Protein AF-A0A924QTR3-F1 (afdb_monomer_lite)

Radius of gyration: 19.03 Å; chains: 1; bounding box: 54×35×52 Å

Structure (mmCIF, N/CA/C/O backbone):
data_AF-A0A924QTR3-F1
#
_entry.id   AF-A0A924QTR3-F1
#
loop_
_atom_site.group_PDB
_atom_site.id
_atom_site.type_symbol
_atom_site.label_atom_id
_atom_site.label_alt_id
_atom_site.label_comp_id
_atom_site.label_asym_id
_atom_site.label_entity_id
_atom_site.label_seq_id
_atom_site.pdbx_PDB_ins_code
_atom_site.Cartn_x
_atom_site.Cartn_y
_atom_site.Cartn_z
_atom_site.occupancy
_atom_site.B_iso_or_equiv
_atom_site.auth_seq_id
_atom_site.auth_comp_id
_atom_site.auth_asym_id
_atom_site.auth_atom_id
_atom_site.pdbx_PDB_model_num
ATOM 1 N N . MET A 1 1 ? -9.477 -14.175 -5.066 1.00 86.38 1 MET A N 1
ATOM 2 C CA . MET A 1 1 ? -8.600 -13.110 -5.589 1.00 86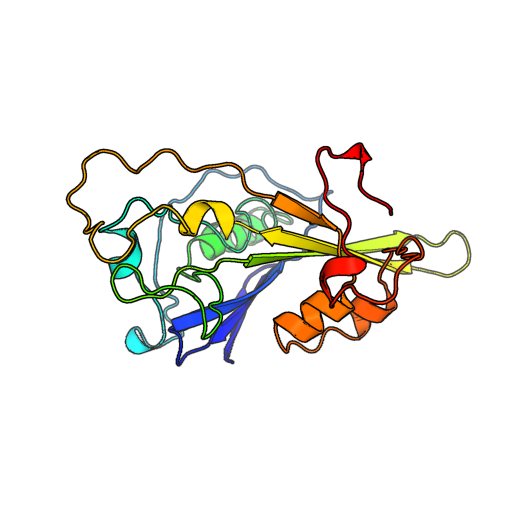.38 1 MET A CA 1
ATOM 3 C C . MET A 1 1 ? -7.850 -13.628 -6.800 1.00 86.38 1 MET A C 1
ATOM 5 O O . MET A 1 1 ? -7.632 -14.833 -6.886 1.00 86.38 1 MET A O 1
ATOM 9 N N . ARG A 1 2 ? -7.493 -12.740 -7.724 1.00 88.31 2 ARG A N 1
ATOM 10 C CA . ARG A 1 2 ? -6.600 -13.008 -8.851 1.00 88.31 2 ARG A CA 1
ATOM 11 C C . ARG A 1 2 ? -5.307 -12.234 -8.643 1.00 88.31 2 ARG A C 1
ATOM 13 O O . ARG A 1 2 ? -5.358 -11.070 -8.270 1.00 88.31 2 ARG A O 1
ATOM 20 N N . GLU A 1 3 ? -4.184 -12.886 -8.877 1.00 92.56 3 GLU A N 1
ATOM 21 C CA . GLU A 1 3 ? -2.862 -12.278 -8.764 1.00 92.56 3 GLU A CA 1
ATOM 22 C C . GLU A 1 3 ? -2.412 -11.795 -10.142 1.00 92.56 3 GLU A C 1
ATOM 24 O O . GLU A 1 3 ? -2.457 -12.549 -11.117 1.00 92.56 3 GLU A O 1
ATOM 29 N N . LEU A 1 4 ? -2.052 -10.518 -10.230 1.00 90.81 4 LEU A N 1
ATOM 30 C CA . LEU A 1 4 ? -1.592 -9.862 -11.445 1.00 90.81 4 LEU A CA 1
ATOM 31 C C . LEU A 1 4 ? -0.191 -9.322 -11.198 1.00 90.81 4 LEU A C 1
ATOM 33 O O . LEU A 1 4 ? -0.023 -8.250 -10.614 1.00 90.81 4 LEU A O 1
ATOM 37 N N . ASP A 1 5 ? 0.802 -10.073 -11.659 1.00 94.00 5 ASP A N 1
ATOM 38 C CA . ASP A 1 5 ? 2.197 -9.669 -11.555 1.00 94.00 5 ASP A CA 1
ATOM 39 C C . ASP A 1 5 ? 2.564 -8.681 -12.656 1.00 94.00 5 ASP A C 1
ATOM 41 O O . ASP A 1 5 ? 2.248 -8.873 -13.839 1.00 94.00 5 ASP A O 1
ATOM 45 N N . TYR A 1 6 ? 3.259 -7.633 -12.238 1.00 92.75 6 TYR A N 1
ATOM 46 C CA . TYR A 1 6 ? 3.871 -6.617 -13.071 1.00 92.75 6 TYR A CA 1
ATOM 47 C C . TYR A 1 6 ? 5.342 -6.468 -12.691 1.00 92.75 6 TYR A C 1
ATOM 49 O O . TYR A 1 6 ? 5.844 -7.031 -11.716 1.00 92.75 6 TYR A O 1
ATOM 57 N N . VAL A 1 7 ? 6.066 -5.676 -13.475 1.00 93.25 7 VAL A N 1
ATOM 58 C CA . VAL A 1 7 ? 7.450 -5.344 -13.153 1.00 93.25 7 VAL A CA 1
ATOM 59 C C . VAL A 1 7 ? 7.475 -4.514 -11.865 1.00 93.25 7 VAL A C 1
ATOM 61 O O . VAL A 1 7 ? 6.963 -3.399 -11.826 1.00 93.25 7 VAL A O 1
ATOM 64 N N . HIS A 1 8 ? 8.082 -5.082 -10.820 1.00 95.38 8 HIS A N 1
ATOM 65 C CA . HIS A 1 8 ? 8.270 -4.506 -9.479 1.00 95.38 8 HIS A CA 1
ATOM 66 C C . HIS A 1 8 ? 7.016 -4.334 -8.617 1.00 95.38 8 HIS A C 1
ATOM 68 O O . HIS A 1 8 ? 7.135 -3.839 -7.496 1.00 95.38 8 HIS A O 1
ATOM 74 N N . PHE A 1 9 ? 5.839 -4.760 -9.072 1.00 94.25 9 PHE A N 1
ATOM 75 C CA . PHE A 1 9 ? 4.652 -4.769 -8.225 1.00 94.25 9 PHE A CA 1
ATOM 76 C C . PHE A 1 9 ? 3.659 -5.861 -8.614 1.00 94.25 9 PHE A C 1
ATOM 78 O O . PHE A 1 9 ? 3.641 -6.330 -9.748 1.00 94.25 9 PHE A O 1
ATOM 85 N N . THR A 1 10 ? 2.796 -6.216 -7.673 1.00 92.50 10 THR A N 1
ATOM 86 C CA . THR A 1 10 ? 1.709 -7.177 -7.862 1.00 92.50 10 THR A CA 1
ATOM 87 C C . THR A 1 10 ? 0.400 -6.542 -7.421 1.00 92.50 10 THR A C 1
ATOM 89 O O . THR A 1 10 ? 0.357 -5.798 -6.436 1.00 92.50 10 THR A O 1
ATOM 92 N N . VAL A 1 11 ? -0.677 -6.847 -8.141 1.00 90.00 11 VAL A N 1
ATOM 93 C CA . VAL A 1 11 ? -2.047 -6.482 -7.771 1.00 90.00 11 VAL A CA 1
ATOM 94 C C . VAL A 1 11 ? -2.835 -7.741 -7.433 1.00 90.00 11 VAL A C 1
ATOM 96 O O . VAL A 1 11 ? -2.879 -8.687 -8.216 1.00 90.00 11 VAL A O 1
ATOM 99 N N . LEU A 1 12 ? -3.499 -7.739 -6.279 1.00 89.25 12 LEU A N 1
ATOM 100 C CA . LEU A 1 12 ? -4.499 -8.740 -5.926 1.00 89.25 12 LEU A CA 1
ATOM 101 C C . LEU A 1 12 ? -5.876 -8.199 -6.302 1.00 89.25 12 LEU A C 1
ATOM 103 O O . LEU A 1 12 ? -6.407 -7.347 -5.603 1.00 89.25 12 LEU A O 1
ATOM 107 N N . LEU A 1 13 ? -6.457 -8.676 -7.399 1.00 86.69 13 LEU A N 1
ATOM 108 C CA . LEU A 1 13 ? -7.769 -8.264 -7.901 1.00 86.69 13 LEU A CA 1
ATOM 109 C C . LEU A 1 13 ? -8.892 -9.121 -7.296 1.00 86.69 13 LEU A C 1
ATOM 111 O O . LEU A 1 13 ? -8.822 -10.355 -7.293 1.00 86.69 13 LEU A O 1
ATOM 115 N N . ASP A 1 14 ? -9.968 -8.486 -6.842 1.00 85.38 14 ASP A N 1
ATOM 116 C CA . ASP A 1 14 ? -11.241 -9.146 -6.562 1.00 85.38 14 ASP A CA 1
ATOM 117 C C . ASP A 1 14 ? -12.130 -9.081 -7.820 1.00 85.38 14 ASP A C 1
ATOM 119 O O . ASP A 1 14 ? -12.650 -8.010 -8.140 1.00 85.38 14 ASP A O 1
ATOM 123 N N . PRO A 1 15 ? -12.341 -10.199 -8.543 1.00 82.00 15 PRO A N 1
ATOM 124 C CA . PRO A 1 15 ? -13.102 -10.195 -9.794 1.00 82.00 15 PRO A CA 1
ATOM 125 C C . PRO A 1 15 ? -14.608 -9.979 -9.591 1.00 82.00 15 PRO A C 1
ATOM 127 O O . PRO A 1 15 ? -15.299 -9.599 -10.532 1.00 82.00 15 PRO A O 1
ATOM 130 N N . VAL A 1 16 ? -15.132 -10.212 -8.380 1.00 81.38 16 VAL A N 1
ATOM 131 C CA . VAL A 1 16 ? -16.545 -9.965 -8.057 1.00 81.38 16 VAL A CA 1
ATOM 132 C C . VAL A 1 16 ? -16.763 -8.477 -7.816 1.00 81.38 16 VAL A C 1
ATOM 134 O O . VAL A 1 16 ? -17.744 -7.907 -8.287 1.00 81.38 16 VAL A O 1
ATOM 137 N N . ARG A 1 17 ? -15.832 -7.835 -7.102 1.00 74.62 17 ARG A N 1
ATOM 138 C CA . ARG A 1 17 ? -15.872 -6.387 -6.842 1.00 74.62 17 ARG A CA 1
ATOM 139 C C . ARG A 1 17 ? -15.317 -5.550 -7.991 1.00 74.62 17 ARG A C 1
ATOM 141 O O . ARG A 1 17 ? -15.577 -4.354 -8.021 1.00 74.62 17 ARG A O 1
ATOM 148 N N . ARG A 1 18 ? -14.593 -6.177 -8.924 1.00 79.00 18 ARG A N 1
ATOM 149 C CA . ARG A 1 18 ? -13.923 -5.563 -10.080 1.00 79.00 18 ARG A CA 1
ATOM 150 C C . ARG A 1 18 ? -12.809 -4.573 -9.705 1.00 79.00 18 ARG A C 1
ATOM 152 O O . ARG A 1 18 ? -12.558 -3.621 -10.445 1.00 79.00 18 ARG A O 1
ATOM 159 N N . LEU A 1 19 ? -12.183 -4.758 -8.541 1.00 77.38 19 LEU A N 1
ATOM 160 C CA . LEU A 1 19 ? -11.288 -3.790 -7.884 1.00 77.38 19 LEU A CA 1
ATOM 161 C C . LEU A 1 19 ? -10.142 -4.496 -7.164 1.00 77.38 19 LEU A C 1
ATOM 163 O O . LEU A 1 19 ? -10.278 -5.666 -6.795 1.00 77.38 19 LEU A O 1
ATOM 167 N N . ALA A 1 20 ? -9.010 -3.818 -6.965 1.00 81.44 20 ALA A N 1
ATOM 168 C CA . ALA A 1 20 ? -7.910 -4.415 -6.222 1.00 81.44 20 ALA A CA 1
ATOM 169 C C . ALA A 1 20 ? -8.264 -4.521 -4.738 1.00 81.44 20 ALA A C 1
ATOM 171 O O . ALA A 1 20 ? -8.746 -3.573 -4.129 1.00 81.44 20 ALA A O 1
ATOM 172 N N . ALA A 1 21 ? -7.972 -5.683 -4.162 1.00 80.50 21 ALA A N 1
ATOM 173 C CA . ALA A 1 21 ? -7.923 -5.948 -2.733 1.00 80.50 21 ALA A CA 1
ATOM 174 C C . ALA A 1 21 ? -6.616 -5.439 -2.095 1.00 80.50 21 ALA A C 1
ATOM 176 O O . ALA A 1 21 ? -6.607 -5.037 -0.936 1.00 80.50 21 ALA A O 1
ATOM 177 N N . ALA A 1 22 ? -5.507 -5.474 -2.837 1.00 85.50 22 ALA A N 1
ATOM 178 C CA . ALA A 1 22 ? -4.217 -4.945 -2.406 1.00 85.50 22 ALA A CA 1
ATOM 179 C C . ALA A 1 22 ? -3.277 -4.747 -3.597 1.00 85.50 22 ALA A C 1
ATOM 181 O O . ALA A 1 22 ? -3.413 -5.405 -4.631 1.00 85.50 22 ALA A O 1
ATOM 182 N N . THR A 1 23 ? -2.268 -3.902 -3.406 1.00 89.25 23 THR A N 1
ATOM 183 C CA . THR A 1 23 ? -1.100 -3.817 -4.283 1.00 89.25 23 THR A CA 1
ATOM 184 C C . THR A 1 23 ? 0.170 -3.859 -3.446 1.00 89.25 23 THR A C 1
ATOM 186 O O . THR A 1 23 ? 0.242 -3.183 -2.421 1.00 89.25 23 THR A O 1
ATOM 189 N N . ALA A 1 24 ? 1.177 -4.602 -3.892 1.00 90.38 24 ALA A N 1
ATOM 190 C CA . ALA A 1 24 ? 2.494 -4.646 -3.263 1.00 90.38 24 ALA A CA 1
ATOM 191 C C . ALA A 1 24 ? 3.539 -4.176 -4.272 1.00 90.38 24 ALA A C 1
ATOM 193 O O . ALA A 1 24 ? 3.616 -4.741 -5.356 1.00 90.38 24 ALA A O 1
ATOM 194 N N . VAL A 1 25 ? 4.325 -3.153 -3.931 1.00 93.69 25 VAL A N 1
ATOM 195 C CA . VAL A 1 25 ? 5.377 -2.593 -4.793 1.00 93.69 25 VAL A CA 1
ATOM 196 C C . VAL A 1 25 ? 6.728 -2.675 -4.095 1.00 93.69 25 VAL A C 1
ATOM 198 O O . VAL A 1 25 ? 6.849 -2.365 -2.911 1.00 93.69 25 VAL A O 1
ATOM 201 N N . ILE A 1 26 ? 7.748 -3.082 -4.843 1.00 93.69 26 ILE A N 1
ATOM 202 C CA . ILE A 1 26 ? 9.144 -3.046 -4.420 1.00 93.69 26 ILE A CA 1
ATOM 203 C C . ILE A 1 26 ? 9.773 -1.750 -4.918 1.00 93.69 26 ILE A C 1
ATOM 205 O O . ILE A 1 26 ? 9.665 -1.408 -6.096 1.00 93.69 26 ILE A O 1
ATOM 209 N N . VAL A 1 27 ? 10.472 -1.055 -4.021 1.00 92.81 27 VAL A N 1
ATOM 210 C CA . VAL A 1 27 ? 11.161 0.204 -4.317 1.00 92.81 27 VAL A CA 1
ATOM 211 C C . VAL A 1 27 ? 12.659 0.025 -4.100 1.00 92.81 27 VAL A C 1
ATOM 213 O O . VAL A 1 27 ? 13.096 -0.206 -2.974 1.00 92.81 27 VAL A O 1
ATOM 216 N N . ASP A 1 28 ? 13.452 0.186 -5.160 1.00 93.31 28 ASP A N 1
ATOM 217 C CA . ASP A 1 28 ? 14.905 0.344 -5.058 1.00 93.31 28 ASP A CA 1
ATOM 218 C C . ASP A 1 28 ? 15.275 1.820 -5.239 1.00 93.31 28 ASP A C 1
ATOM 220 O O . ASP A 1 28 ? 15.465 2.317 -6.353 1.00 93.31 28 ASP A O 1
ATOM 224 N N . GLY A 1 29 ? 15.383 2.527 -4.112 1.00 89.94 29 GLY A N 1
ATOM 225 C CA . GLY A 1 29 ? 15.697 3.955 -4.084 1.00 89.94 29 GLY A CA 1
ATOM 226 C C . GLY A 1 29 ? 17.041 4.319 -4.726 1.00 89.94 29 GLY A C 1
ATOM 227 O O . GLY A 1 29 ? 17.190 5.435 -5.219 1.00 89.94 29 GLY A O 1
ATOM 228 N N . ALA A 1 30 ? 18.010 3.397 -4.761 1.00 92.62 30 ALA A N 1
ATOM 229 C CA . ALA A 1 30 ? 19.337 3.649 -5.324 1.00 92.62 30 ALA A CA 1
ATOM 230 C C . ALA A 1 30 ? 19.354 3.576 -6.857 1.00 92.62 30 ALA A C 1
ATOM 232 O O . ALA A 1 30 ? 20.300 4.044 -7.492 1.00 92.62 30 ALA A O 1
ATOM 233 N N . ARG A 1 31 ? 18.319 2.978 -7.456 1.00 95.25 31 ARG A N 1
ATOM 234 C CA . ARG A 1 31 ? 18.231 2.718 -8.897 1.00 95.25 31 ARG A CA 1
ATOM 235 C C . ARG A 1 31 ? 17.045 3.411 -9.558 1.00 95.25 31 ARG A C 1
ATOM 237 O O . ARG A 1 31 ? 16.732 3.075 -10.699 1.00 95.25 31 ARG A O 1
ATOM 244 N N . LEU A 1 32 ? 16.393 4.341 -8.859 1.00 94.88 32 LEU A N 1
ATOM 245 C CA . LEU A 1 32 ? 15.274 5.115 -9.391 1.00 94.88 32 LEU A CA 1
ATOM 246 C C . LEU A 1 32 ? 15.684 5.896 -10.642 1.00 94.88 32 LEU A C 1
ATOM 248 O O . LEU A 1 32 ? 16.744 6.521 -10.686 1.00 94.88 32 LEU A O 1
ATOM 252 N N . LEU A 1 33 ? 14.798 5.902 -11.633 1.00 94.12 33 LEU A N 1
ATOM 253 C CA . LEU A 1 33 ? 14.900 6.737 -12.824 1.00 94.12 33 LEU A CA 1
ATOM 254 C C . LEU A 1 33 ? 13.754 7.751 -12.837 1.00 94.12 33 LEU A C 1
ATOM 256 O O . LEU A 1 33 ? 12.640 7.455 -12.404 1.00 94.12 33 LEU A O 1
ATOM 260 N N . ASP A 1 34 ? 14.021 8.954 -13.346 1.00 92.50 34 ASP A N 1
ATOM 261 C CA . ASP A 1 34 ? 12.961 9.918 -13.641 1.00 92.50 34 ASP A CA 1
ATOM 262 C C . ASP A 1 34 ? 12.537 9.751 -15.098 1.00 92.50 34 ASP A C 1
ATOM 264 O O . ASP A 1 34 ? 13.327 9.988 -16.012 1.00 92.50 34 ASP A O 1
ATOM 268 N N . LEU A 1 35 ? 11.310 9.277 -15.299 1.00 89.44 35 LEU A N 1
ATOM 269 C CA . LEU A 1 35 ? 10.715 9.060 -16.611 1.00 89.44 35 LEU A CA 1
ATOM 270 C C . LEU A 1 35 ? 9.410 9.843 -16.720 1.00 89.44 35 LEU A C 1
ATOM 272 O O . LEU A 1 35 ? 8.657 9.974 -15.741 1.00 89.44 35 LEU A O 1
ATOM 276 N N . ASP A 1 36 ? 9.132 10.298 -17.939 1.00 87.38 36 ASP A N 1
ATOM 277 C CA . ASP A 1 36 ? 7.906 11.007 -18.272 1.00 87.38 36 ASP A CA 1
ATOM 278 C C . ASP A 1 36 ? 6.659 10.162 -17.988 1.00 87.38 36 ASP A C 1
ATOM 280 O O . ASP A 1 36 ? 6.676 8.927 -17.911 1.00 87.38 36 ASP A O 1
ATOM 284 N N . ARG A 1 37 ? 5.552 10.866 -17.774 1.00 81.56 37 ARG A N 1
ATOM 285 C CA . ARG A 1 37 ? 4.244 10.269 -17.532 1.00 81.56 37 ARG A CA 1
ATOM 286 C C . ARG A 1 37 ? 3.657 9.808 -18.871 1.00 81.56 37 ARG A C 1
ATOM 288 O O . ARG A 1 37 ? 3.617 10.599 -19.805 1.00 81.56 37 ARG A O 1
ATOM 295 N N . ALA A 1 38 ? 3.221 8.550 -18.955 1.00 71.25 38 ALA A N 1
ATOM 296 C CA . ALA A 1 38 ? 2.643 7.997 -20.184 1.00 71.25 38 ALA A CA 1
ATOM 297 C C . ALA A 1 38 ? 1.162 8.383 -20.376 1.00 71.25 38 ALA A C 1
ATOM 299 O O . ALA A 1 38 ? 0.753 8.662 -21.495 1.00 71.25 38 ALA A O 1
ATOM 300 N N . ASP A 1 39 ? 0.378 8.427 -19.289 1.00 76.19 39 ASP A N 1
ATOM 301 C CA . ASP A 1 39 ? -1.059 8.771 -19.280 1.00 76.19 39 ASP A CA 1
ATOM 302 C C . ASP A 1 39 ? -1.994 7.860 -20.100 1.00 76.19 39 ASP A C 1
ATOM 304 O O . ASP A 1 39 ? -3.171 8.177 -20.280 1.00 76.19 39 ASP A O 1
ATOM 308 N N . ASP A 1 40 ? -1.514 6.682 -20.506 1.00 81.81 40 ASP A N 1
ATOM 309 C CA . ASP A 1 40 ? -2.263 5.700 -21.297 1.00 81.81 40 ASP A CA 1
ATOM 310 C C . ASP A 1 40 ? -3.026 4.692 -20.418 1.00 81.81 40 ASP A C 1
ATOM 312 O O . ASP A 1 40 ? -2.569 3.578 -20.144 1.00 81.81 40 ASP A O 1
ATOM 316 N N . TRP A 1 41 ? -4.189 5.116 -19.919 1.00 81.06 41 TRP A N 1
ATOM 317 C CA . TRP A 1 41 ? -5.040 4.291 -19.062 1.00 81.06 41 TRP A CA 1
ATOM 318 C C . TRP A 1 41 ? -5.747 3.177 -19.833 1.00 81.06 41 TRP A C 1
ATOM 320 O O . TRP A 1 41 ? -6.473 3.439 -20.791 1.00 81.06 41 TRP A O 1
ATOM 330 N N . HIS A 1 42 ? -5.621 1.939 -19.357 1.00 83.69 42 HIS A N 1
ATOM 331 C CA . HIS A 1 42 ? -6.227 0.778 -20.004 1.00 83.69 42 HIS A CA 1
ATOM 332 C C . HIS A 1 42 ? -6.668 -0.302 -19.004 1.00 83.69 42 HIS A C 1
ATOM 334 O O . HIS A 1 42 ? -6.264 -0.329 -17.840 1.00 83.69 42 HIS A O 1
ATOM 340 N N . LEU A 1 43 ? -7.548 -1.195 -19.467 1.00 85.75 43 LEU A N 1
ATOM 341 C CA . LEU A 1 43 ? -7.880 -2.432 -18.756 1.00 85.75 43 LEU A CA 1
ATOM 342 C C . LEU A 1 43 ? -6.747 -3.444 -18.927 1.00 85.75 43 LEU A C 1
ATOM 344 O O . LEU A 1 43 ? -6.140 -3.503 -19.996 1.00 85.75 43 LEU A O 1
ATOM 348 N N . ASP A 1 44 ? -6.520 -4.299 -17.930 1.00 87.62 44 ASP A N 1
ATOM 349 C CA . ASP A 1 44 ? -5.585 -5.410 -18.071 1.00 87.62 44 ASP A CA 1
ATOM 350 C C . ASP A 1 44 ? -6.132 -6.402 -19.118 1.00 87.62 44 ASP A C 1
ATOM 352 O O . ASP A 1 44 ? -7.197 -6.999 -18.905 1.00 87.62 44 ASP A O 1
ATOM 356 N N . PRO A 1 45 ? -5.435 -6.618 -20.250 1.00 88.75 45 PRO A N 1
ATOM 357 C CA . PRO A 1 45 ? -5.906 -7.503 -21.314 1.00 88.75 45 PRO A CA 1
ATOM 358 C C . PRO A 1 45 ? -5.918 -8.980 -20.902 1.00 88.75 45 PRO A C 1
ATOM 360 O O . PRO A 1 45 ? -6.534 -9.803 -21.580 1.00 88.75 45 PRO A O 1
ATOM 363 N N . ARG A 1 46 ? -5.250 -9.340 -19.798 1.00 90.06 46 ARG A N 1
ATOM 364 C CA . ARG A 1 46 ? -5.261 -10.699 -19.243 1.00 90.06 46 ARG A CA 1
ATOM 365 C C . ARG A 1 46 ? -6.606 -11.039 -18.604 1.00 90.06 46 ARG A C 1
ATOM 367 O O . ARG A 1 46 ? -6.853 -12.215 -18.344 1.00 90.06 46 ARG A O 1
ATOM 374 N N . MET A 1 47 ? -7.463 -10.045 -18.348 1.00 88.62 47 MET A N 1
ATOM 375 C CA . MET A 1 47 ? -8.692 -10.202 -17.579 1.00 88.62 47 MET A CA 1
ATOM 376 C C . MET A 1 47 ? -9.949 -9.824 -18.370 1.00 88.62 47 MET A C 1
ATOM 378 O O . MET A 1 47 ? -9.926 -8.882 -19.164 1.00 88.62 47 MET A O 1
ATOM 382 N N . PRO A 1 48 ? -11.086 -10.516 -18.152 1.00 88.94 48 PRO A N 1
ATOM 383 C CA . PRO A 1 48 ? -12.354 -10.103 -18.735 1.00 88.94 48 PRO A CA 1
ATOM 384 C C . PRO A 1 48 ? -12.707 -8.677 -18.305 1.00 88.94 48 PRO A C 1
ATOM 386 O O . PRO A 1 48 ? -12.578 -8.329 -17.132 1.00 88.94 48 PRO A O 1
ATOM 389 N N . SER A 1 49 ? -13.218 -7.860 -19.225 1.00 84.94 49 SER A N 1
ATOM 390 C CA . SER A 1 49 ? -13.657 -6.492 -18.907 1.00 84.94 49 SER A CA 1
ATOM 391 C C . SER A 1 49 ? -14.768 -6.456 -17.851 1.00 84.94 49 SER A C 1
ATOM 393 O O . SER A 1 49 ? -14.831 -5.532 -17.049 1.00 84.94 49 SER A O 1
ATOM 395 N N . ALA A 1 50 ? -15.605 -7.495 -17.791 1.00 83.69 50 ALA A N 1
ATOM 396 C CA . ALA A 1 50 ? -16.646 -7.641 -16.774 1.00 83.69 50 ALA A CA 1
ATOM 397 C C . ALA A 1 50 ? -16.098 -7.839 -15.347 1.00 83.69 50 ALA A C 1
ATOM 399 O O . ALA A 1 50 ? -16.832 -7.629 -14.386 1.00 83.69 50 ALA A O 1
ATOM 400 N N . GLU A 1 51 ? -14.829 -8.230 -15.204 1.00 84.56 51 GLU A N 1
ATOM 401 C CA . GLU A 1 51 ? -14.157 -8.453 -13.918 1.00 84.56 51 GLU A CA 1
ATOM 402 C C . GLU A 1 51 ? -13.266 -7.269 -13.505 1.00 84.56 51 GLU A C 1
ATOM 404 O O . GLU A 1 51 ? -12.553 -7.352 -12.510 1.00 84.56 51 GLU A O 1
ATOM 409 N N . GLN A 1 52 ? -13.291 -6.165 -14.256 1.00 82.50 52 GLN A N 1
ATOM 410 C CA . GLN A 1 52 ? -12.441 -4.996 -14.028 1.00 82.50 52 GLN A CA 1
ATOM 411 C C . GLN A 1 52 ? -13.264 -3.724 -14.071 1.00 82.50 52 GLN A C 1
ATOM 413 O O . GLN A 1 52 ? -14.229 -3.644 -14.824 1.00 82.50 52 GLN A O 1
ATOM 418 N N . THR A 1 53 ? -12.896 -2.733 -13.275 1.00 75.06 53 THR A N 1
ATOM 419 C CA . THR A 1 53 ? -13.489 -1.399 -13.343 1.00 75.06 53 THR A CA 1
ATOM 420 C C . THR A 1 53 ? -12.735 -0.578 -14.378 1.00 75.06 53 THR A C 1
ATOM 422 O O . THR A 1 53 ? -11.517 -0.479 -14.285 1.00 75.06 53 THR A O 1
ATOM 425 N N . GLY A 1 54 ? -13.432 -0.021 -15.366 1.00 69.62 54 GLY A N 1
ATOM 426 C CA . GLY A 1 54 ? -12.829 0.822 -16.395 1.00 69.62 54 GLY A CA 1
ATOM 427 C C . GLY A 1 54 ? -13.133 2.307 -16.217 1.00 69.62 54 GLY A C 1
ATOM 428 O O . GLY A 1 54 ? -13.584 2.771 -15.166 1.00 69.62 54 GLY A O 1
ATOM 429 N N . GLU A 1 55 ? -12.910 3.056 -17.294 1.00 67.19 55 GLU A N 1
ATOM 430 C CA . GLU A 1 55 ? -13.150 4.498 -17.371 1.00 67.19 55 GLU A CA 1
ATOM 431 C C . GLU A 1 55 ? -14.592 4.891 -17.008 1.00 67.19 55 GLU A C 1
ATOM 433 O O . GLU A 1 55 ? -14.820 6.008 -16.550 1.00 67.19 55 GLU A O 1
ATOM 438 N N . GLU A 1 56 ? -15.568 3.984 -17.112 1.00 61.28 56 GLU A N 1
ATOM 439 C CA . GLU A 1 56 ? -16.965 4.260 -16.773 1.00 61.28 56 GLU A CA 1
ATOM 440 C C . GLU A 1 56 ? -17.183 4.742 -15.332 1.00 61.28 56 GLU A C 1
ATOM 442 O O . GLU A 1 56 ? -18.176 5.427 -15.078 1.00 61.28 56 GLU A O 1
ATOM 447 N N . VAL A 1 57 ? -16.263 4.413 -14.417 1.00 60.72 57 VAL A N 1
ATOM 448 C CA . VAL A 1 57 ? -16.308 4.838 -13.012 1.00 60.72 57 VAL A CA 1
ATOM 449 C C . VAL A 1 57 ? -15.617 6.180 -12.782 1.00 60.72 57 VAL A C 1
ATOM 451 O O . VAL A 1 57 ? -16.027 6.892 -11.876 1.00 60.72 57 VAL A O 1
ATOM 454 N N . SER A 1 58 ? -14.638 6.567 -13.602 1.00 54.72 58 SER A N 1
ATOM 455 C CA . SER A 1 58 ? -13.917 7.848 -13.469 1.00 54.72 58 SER A CA 1
ATOM 456 C C . SER A 1 58 ? -14.382 8.925 -14.456 1.00 54.72 58 SER A C 1
ATOM 458 O O . SER A 1 58 ? -14.006 10.081 -14.334 1.00 54.72 58 SER A O 1
ATOM 460 N N . ALA A 1 59 ? -15.176 8.575 -15.471 1.00 49.91 59 ALA A N 1
ATOM 461 C CA . ALA A 1 59 ? -15.612 9.510 -16.514 1.00 49.91 59 ALA A CA 1
ATOM 462 C C . ALA A 1 59 ? -16.778 10.418 -16.095 1.00 49.91 59 ALA A C 1
ATOM 464 O O . ALA A 1 59 ? -17.164 11.307 -16.851 1.00 49.91 59 ALA A O 1
ATOM 465 N N . ARG A 1 60 ? -17.406 10.146 -14.946 1.00 44.94 60 ARG A N 1
ATOM 466 C CA . ARG A 1 60 ? -18.660 10.784 -14.514 1.00 44.94 60 ARG A CA 1
ATOM 467 C C . ARG A 1 60 ? -18.667 11.105 -13.015 1.00 44.94 60 ARG A C 1
ATOM 469 O O . ARG A 1 60 ? -19.696 10.944 -12.366 1.00 44.94 60 ARG A O 1
ATOM 476 N N . ASN A 1 61 ? -17.524 11.490 -12.454 1.00 47.88 61 ASN A N 1
ATOM 477 C CA . ASN A 1 61 ? -17.415 12.043 -11.102 1.00 47.88 61 ASN A CA 1
ATOM 478 C C . ASN A 1 61 ? -16.103 12.823 -10.930 1.00 47.88 61 ASN A C 1
ATOM 480 O O . ASN A 1 61 ? -15.200 12.720 -11.756 1.00 47.88 61 ASN A O 1
ATOM 484 N N . ASP A 1 62 ? -16.003 13.560 -9.826 1.00 42.16 62 ASP A N 1
ATOM 485 C CA . ASP A 1 62 ? -14.801 14.300 -9.422 1.00 42.16 62 ASP A CA 1
ATOM 486 C C . ASP A 1 62 ? -13.734 13.395 -8.771 1.00 42.16 62 ASP A C 1
ATOM 488 O O . ASP A 1 62 ? -12.817 13.879 -8.105 1.00 42.16 62 ASP A O 1
ATOM 492 N N . LEU A 1 63 ? -13.857 12.066 -8.908 1.00 49.81 63 LEU A N 1
ATOM 493 C CA . LEU A 1 63 ? -12.871 11.133 -8.373 1.00 49.81 63 LEU A CA 1
ATOM 494 C C . LEU A 1 63 ? -11.702 11.020 -9.351 1.00 49.81 63 LEU A C 1
ATOM 496 O O . LEU A 1 63 ? -11.838 10.549 -10.481 1.00 49.81 63 LEU A O 1
ATOM 500 N N . ASP A 1 64 ? -10.528 11.424 -8.878 1.00 50.84 64 ASP A N 1
ATOM 501 C CA . ASP A 1 64 ? -9.289 11.333 -9.637 1.00 50.84 64 ASP A CA 1
ATOM 502 C C . ASP A 1 64 ? -8.945 9.878 -10.006 1.00 50.84 64 ASP A C 1
ATOM 504 O O . ASP A 1 64 ? -9.229 8.931 -9.263 1.00 50.84 64 ASP A O 1
ATOM 508 N N . ARG A 1 65 ? -8.244 9.695 -11.135 1.00 59.38 65 ARG A N 1
ATOM 509 C CA . ARG A 1 65 ? -7.640 8.404 -11.524 1.00 59.38 65 ARG A CA 1
ATOM 510 C C . ARG A 1 65 ? -6.408 8.141 -10.649 1.00 59.38 65 ARG A C 1
ATOM 512 O O . ARG A 1 65 ? -5.258 8.272 -11.077 1.00 59.38 65 ARG A O 1
ATOM 519 N N . GLY A 1 66 ? -6.653 7.858 -9.374 1.00 57.38 66 GLY A N 1
ATOM 520 C CA . GLY A 1 66 ? -5.617 7.596 -8.385 1.00 57.38 66 GLY A CA 1
ATOM 521 C C . GLY A 1 66 ? -4.880 6.301 -8.706 1.00 57.38 66 GLY A C 1
ATOM 522 O O . GLY A 1 66 ? -5.498 5.252 -8.878 1.00 57.38 66 GLY A O 1
ATOM 523 N N . HIS A 1 67 ? -3.551 6.359 -8.771 1.00 65.38 67 HIS A N 1
ATOM 524 C CA . HIS A 1 67 ? -2.757 5.141 -8.863 1.00 65.38 67 HIS A CA 1
ATOM 525 C C . HIS A 1 67 ? -2.719 4.461 -7.487 1.00 65.38 67 HIS A C 1
ATOM 527 O O . HIS A 1 67 ? -2.348 5.107 -6.506 1.00 65.38 67 HIS A O 1
ATOM 533 N N . LEU A 1 68 ? -3.037 3.165 -7.406 1.00 71.81 68 LEU A N 1
ATOM 534 C CA . LEU A 1 68 ? -2.835 2.397 -6.168 1.00 71.81 68 LEU A CA 1
ATOM 535 C C . LEU A 1 68 ? -1.348 2.168 -5.875 1.00 71.81 68 LEU A C 1
ATOM 537 O O . LEU A 1 68 ? -0.901 2.291 -4.737 1.00 71.81 68 LEU A O 1
ATOM 541 N N . VAL A 1 69 ? -0.562 1.922 -6.924 1.00 80.56 69 VAL A N 1
ATOM 542 C CA . VAL A 1 69 ? 0.900 1.973 -6.872 1.00 80.56 69 VAL A CA 1
ATOM 543 C C . VAL A 1 69 ? 1.337 3.352 -7.331 1.00 80.56 69 VAL A C 1
ATOM 545 O O . VAL A 1 69 ? 1.151 3.708 -8.491 1.00 80.56 69 VAL A O 1
ATOM 548 N N . ARG A 1 70 ? 1.944 4.146 -6.445 1.00 85.44 70 ARG A N 1
ATOM 549 C CA . ARG A 1 70 ? 2.465 5.464 -6.825 1.00 85.44 70 ARG A CA 1
ATOM 550 C C . ARG A 1 70 ? 3.411 5.305 -8.018 1.00 85.44 70 ARG A C 1
ATOM 552 O O . ARG A 1 70 ? 4.417 4.614 -7.915 1.00 85.44 70 ARG A O 1
ATOM 559 N N . ARG A 1 71 ? 3.119 6.009 -9.119 1.00 87.88 71 ARG A N 1
ATOM 560 C CA . ARG A 1 71 ? 3.795 5.862 -10.423 1.00 87.88 71 ARG A CA 1
ATOM 561 C C . ARG A 1 71 ? 5.316 5.725 -10.352 1.00 87.88 71 ARG A C 1
ATOM 563 O O . ARG A 1 71 ? 5.881 4.953 -11.101 1.00 87.88 71 ARG A O 1
ATOM 570 N N . ARG A 1 72 ? 5.986 6.499 -9.492 1.00 88.12 72 ARG A N 1
ATOM 571 C CA . ARG A 1 72 ? 7.460 6.541 -9.413 1.00 88.12 72 ARG A CA 1
ATOM 572 C C . ARG A 1 72 ? 8.070 5.379 -8.623 1.00 88.12 72 ARG A C 1
ATOM 574 O O . ARG A 1 72 ? 9.261 5.141 -8.757 1.00 88.12 72 ARG A O 1
ATOM 581 N N . ASP A 1 73 ? 7.288 4.688 -7.802 1.00 91.44 73 ASP A N 1
ATOM 582 C CA . ASP A 1 73 ? 7.777 3.664 -6.875 1.00 91.44 73 ASP A CA 1
ATOM 583 C C . ASP A 1 73 ? 8.378 2.433 -7.595 1.00 91.44 73 ASP A C 1
ATOM 585 O O . ASP A 1 73 ? 9.460 2.005 -7.191 1.00 91.44 73 ASP A O 1
ATOM 589 N N . PRO A 1 74 ? 7.793 1.902 -8.691 1.00 93.69 74 PRO A N 1
ATOM 590 C CA . PRO A 1 74 ? 8.376 0.776 -9.422 1.00 93.69 74 PRO A CA 1
ATOM 591 C C . PRO A 1 74 ? 9.392 1.199 -10.507 1.00 93.69 74 PRO A C 1
ATOM 593 O O . PRO A 1 74 ? 9.915 0.350 -11.226 1.00 93.69 74 PRO A O 1
ATOM 596 N N . VAL A 1 75 ? 9.691 2.495 -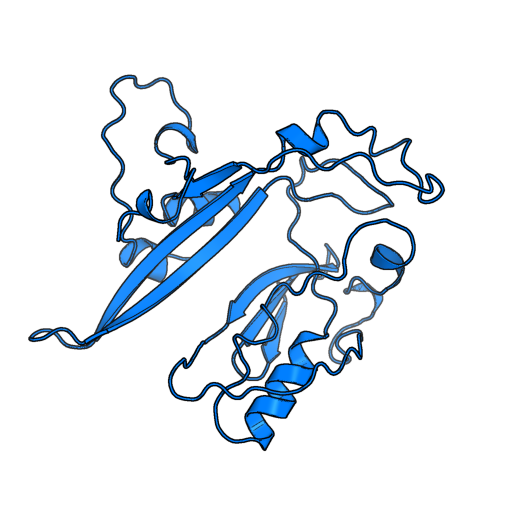10.664 1.00 95.00 75 VAL A N 1
ATOM 597 C CA . VAL A 1 75 ? 10.490 3.024 -11.790 1.00 95.00 75 VAL A CA 1
ATOM 598 C C . VAL A 1 75 ? 11.974 3.030 -11.439 1.00 95.00 75 VAL A C 1
ATOM 600 O O . VAL A 1 75 ? 12.584 4.072 -11.200 1.00 95.00 75 VAL A O 1
ATOM 603 N N . TRP A 1 76 ? 12.564 1.841 -11.391 1.00 96.94 76 TRP A N 1
ATOM 604 C CA . TRP A 1 76 ? 13.981 1.643 -11.100 1.00 96.94 76 TRP A CA 1
ATOM 605 C C . TRP A 1 76 ? 14.586 0.522 -11.953 1.00 96.94 76 TRP A C 1
ATOM 607 O O . TRP A 1 76 ? 13.871 -0.235 -12.603 1.00 96.94 76 TRP A O 1
ATOM 617 N N . GLY A 1 77 ? 15.915 0.422 -11.982 1.00 95.88 77 GLY A N 1
ATOM 618 C CA . GLY A 1 77 ? 16.629 -0.619 -12.729 1.00 95.88 77 GLY A CA 1
ATOM 619 C C . GLY A 1 77 ? 17.216 -0.119 -14.048 1.00 95.88 77 GLY A C 1
ATOM 620 O O . GLY A 1 77 ? 17.660 1.023 -14.142 1.00 95.88 77 GLY A O 1
ATOM 621 N N . ASP A 1 78 ? 17.308 -0.989 -15.054 1.00 96.88 78 ASP A N 1
ATOM 622 C CA . ASP A 1 78 ? 17.719 -0.551 -16.390 1.00 96.88 78 ASP A CA 1
ATOM 623 C C . ASP A 1 78 ? 16.577 0.214 -17.099 1.00 96.88 78 ASP A C 1
ATOM 625 O O . ASP A 1 78 ? 15.400 0.007 -16.785 1.00 96.88 78 ASP A O 1
ATOM 629 N N . PRO A 1 79 ? 16.883 1.086 -18.081 1.00 95.25 79 PRO A N 1
ATOM 630 C CA . PRO A 1 79 ? 15.872 1.927 -18.719 1.00 95.25 79 PRO A CA 1
ATOM 631 C C . PRO A 1 79 ? 14.741 1.183 -19.436 1.00 95.25 79 PRO A C 1
ATOM 633 O O . PRO A 1 79 ? 13.707 1.795 -19.693 1.00 95.25 79 PRO A O 1
ATOM 636 N N . ALA A 1 80 ? 14.925 -0.077 -19.848 1.00 95.19 80 ALA A N 1
ATOM 637 C CA . ALA A 1 80 ? 13.851 -0.847 -20.474 1.00 95.19 80 ALA A CA 1
ATOM 638 C C . ALA A 1 80 ? 12.888 -1.376 -19.404 1.00 95.19 80 ALA A C 1
ATOM 640 O O . ALA A 1 80 ? 11.685 -1.147 -19.503 1.00 95.19 80 ALA A O 1
ATOM 641 N N . THR A 1 81 ? 13.425 -1.976 -18.339 1.00 94.81 81 THR A N 1
ATOM 642 C CA . THR A 1 81 ? 12.649 -2.446 -17.180 1.00 94.81 81 THR A CA 1
ATOM 643 C C . THR A 1 81 ? 11.866 -1.310 -16.521 1.00 94.81 81 THR A C 1
ATOM 645 O O . THR A 1 81 ? 10.667 -1.440 -16.289 1.00 94.81 81 THR A O 1
ATOM 648 N N . ALA A 1 82 ? 12.505 -0.160 -16.292 1.00 93.88 82 ALA A N 1
ATOM 649 C CA . ALA A 1 82 ? 11.854 0.994 -15.674 1.00 93.88 82 ALA A CA 1
ATOM 650 C C . ALA A 1 82 ? 10.712 1.573 -16.531 1.00 93.88 82 ALA A C 1
ATOM 652 O O . ALA A 1 82 ? 9.709 2.024 -15.982 1.00 93.88 82 ALA A O 1
ATOM 653 N N . ARG A 1 83 ? 10.834 1.544 -17.869 1.00 92.75 83 ARG A N 1
ATOM 654 C CA . ARG A 1 83 ? 9.752 1.959 -18.782 1.00 92.75 83 ARG A CA 1
ATOM 655 C C . ARG A 1 83 ? 8.564 1.007 -18.718 1.00 92.75 83 ARG A C 1
ATOM 657 O O . ARG A 1 83 ? 7.450 1.477 -18.524 1.00 92.75 83 ARG A O 1
ATOM 664 N N . LEU A 1 84 ? 8.816 -0.303 -18.772 1.00 91.19 84 LEU A N 1
ATOM 665 C CA . LEU A 1 84 ? 7.771 -1.322 -18.621 1.00 91.19 84 LEU A CA 1
ATOM 666 C C . LEU A 1 84 ? 7.036 -1.183 -17.280 1.00 91.19 84 LEU A C 1
ATOM 668 O O . LEU A 1 84 ? 5.811 -1.250 -17.233 1.00 91.19 84 LEU A O 1
ATOM 672 N N . ALA A 1 85 ? 7.777 -0.943 -16.197 1.00 91.50 85 ALA A N 1
ATOM 673 C CA . ALA A 1 85 ? 7.207 -0.713 -14.876 1.00 91.50 85 ALA A CA 1
ATOM 674 C C . ALA A 1 85 ? 6.356 0.568 -14.815 1.00 91.50 85 ALA A C 1
ATOM 676 O O . ALA A 1 85 ? 5.270 0.543 -14.250 1.00 91.50 85 ALA A O 1
ATOM 677 N N . ASN A 1 86 ? 6.821 1.670 -15.416 1.00 90.38 86 ASN A N 1
ATOM 678 C CA . ASN A 1 86 ? 6.105 2.952 -15.472 1.00 90.38 86 ASN A CA 1
ATOM 679 C C . ASN A 1 86 ? 4.810 2.860 -16.299 1.00 90.38 86 ASN A C 1
ATOM 681 O O . ASN A 1 86 ? 3.793 3.420 -15.911 1.00 90.38 86 ASN A O 1
ATOM 685 N N . GLU A 1 87 ? 4.828 2.151 -17.429 1.00 88.31 87 GLU A N 1
ATOM 686 C CA . GLU A 1 87 ? 3.640 1.931 -18.270 1.00 88.31 87 GLU A CA 1
ATOM 687 C C . GLU A 1 87 ? 2.598 1.064 -17.548 1.00 88.31 87 GLU A C 1
ATOM 689 O O . GLU A 1 87 ? 1.405 1.365 -17.571 1.00 88.31 87 GLU A O 1
ATOM 694 N N . ALA A 1 88 ? 3.049 0.042 -16.815 1.00 87.56 88 ALA A N 1
ATOM 695 C CA . ALA A 1 88 ? 2.181 -0.861 -16.066 1.00 87.56 88 ALA A CA 1
ATOM 696 C C . ALA A 1 88 ? 1.376 -0.174 -14.947 1.00 87.56 88 ALA A C 1
ATOM 698 O O . ALA A 1 88 ? 0.356 -0.709 -14.512 1.00 87.56 88 ALA A O 1
ATOM 699 N N . THR A 1 89 ? 1.777 1.013 -14.477 1.00 81.94 89 THR A N 1
ATOM 700 C CA . THR A 1 89 ? 1.027 1.715 -13.423 1.00 81.94 89 THR A CA 1
ATOM 701 C C . THR A 1 89 ? -0.263 2.372 -13.926 1.00 81.94 89 THR A C 1
ATOM 703 O O . THR A 1 89 ? -1.055 2.830 -13.107 1.00 81.94 89 THR A O 1
ATOM 706 N N . PHE A 1 90 ? -0.498 2.401 -15.243 1.00 77.50 90 PHE A N 1
ATOM 707 C CA . PHE A 1 90 ? -1.706 2.957 -15.869 1.00 77.50 90 PHE A CA 1
ATOM 708 C C . PHE A 1 90 ? -2.819 1.915 -16.087 1.00 77.50 90 PHE A C 1
ATOM 710 O O . PHE A 1 90 ? -3.705 2.097 -16.922 1.00 77.50 90 PHE A O 1
ATOM 717 N N . VAL A 1 91 ? -2.810 0.824 -15.317 1.00 71.88 91 VAL A N 1
ATOM 718 C CA . VAL A 1 91 ? -3.925 -0.131 -15.278 1.00 71.88 91 VAL A CA 1
ATOM 719 C C . VAL A 1 91 ? -4.965 0.318 -14.252 1.00 71.88 91 VAL A C 1
ATOM 721 O O . VAL A 1 91 ? -4.638 0.631 -13.102 1.00 71.88 91 VAL A O 1
ATOM 724 N N . PHE A 1 92 ? -6.242 0.308 -14.640 1.00 63.72 92 PHE A N 1
ATOM 725 C CA . PHE A 1 92 ? -7.337 0.580 -13.708 1.00 63.72 92 PHE A CA 1
ATOM 726 C C . PHE A 1 92 ? -7.411 -0.502 -12.626 1.00 63.72 92 PHE A C 1
ATOM 728 O O . PHE A 1 92 ? -7.756 -1.650 -12.893 1.00 63.72 92 PHE A O 1
ATOM 735 N N . THR A 1 93 ? -7.091 -0.137 -11.385 1.00 55.88 93 THR A N 1
ATOM 736 C CA . THR A 1 93 ? -7.010 -1.106 -10.283 1.00 55.88 93 THR A CA 1
ATOM 737 C C . THR A 1 93 ? -7.803 -0.713 -9.044 1.00 55.88 93 THR A C 1
ATOM 739 O O . THR A 1 93 ? -7.626 -1.394 -8.060 1.00 55.88 93 THR A O 1
ATOM 742 N N . GLY A 1 94 ? -8.695 0.289 -9.109 1.00 56.25 94 GLY A N 1
ATOM 743 C CA . GLY A 1 94 ? -9.425 0.981 -8.019 1.00 56.25 94 GLY A CA 1
ATOM 744 C C . GLY A 1 94 ? -9.561 0.340 -6.610 1.00 56.25 94 GLY A C 1
ATOM 745 O O . GLY A 1 94 ? -9.507 -0.871 -6.432 1.00 56.25 94 GLY A O 1
ATOM 746 N N . PRO A 1 95 ? -9.769 1.156 -5.565 1.00 55.50 95 PRO A N 1
ATOM 747 C CA . PRO A 1 95 ? -9.559 0.755 -4.171 1.00 55.50 95 PRO A CA 1
ATOM 748 C C . PRO A 1 95 ? -10.554 -0.287 -3.627 1.00 55.50 95 PRO A C 1
ATOM 750 O O . PRO A 1 95 ? -11.653 -0.472 -4.144 1.00 55.50 95 PRO A O 1
ATOM 753 N N . VAL A 1 96 ? -10.167 -0.927 -2.519 1.00 51.88 96 VAL A N 1
ATOM 754 C CA . VAL A 1 96 ? -10.974 -1.897 -1.757 1.00 51.88 96 VAL A CA 1
ATOM 755 C C . VAL A 1 96 ? -12.183 -1.224 -1.104 1.00 51.88 96 VAL A C 1
ATOM 757 O O . VAL A 1 96 ? -12.031 -0.164 -0.506 1.00 51.88 96 VAL A O 1
ATOM 760 N N . PHE A 1 97 ? -13.345 -1.886 -1.119 1.00 60.25 97 PHE A N 1
ATOM 761 C CA . PHE A 1 97 ? -14.532 -1.462 -0.361 1.00 60.25 97 PHE A CA 1
ATOM 762 C C . PHE A 1 97 ? -14.821 -2.347 0.856 1.00 60.25 97 PHE A C 1
ATOM 764 O O . PHE A 1 97 ? -14.714 -3.574 0.800 1.00 60.25 97 PHE A O 1
ATOM 771 N N . ASP A 1 98 ? -15.303 -1.741 1.925 1.00 63.25 98 ASP A N 1
ATOM 772 C CA . ASP A 1 98 ? -16.022 -2.384 3.014 1.00 63.25 98 ASP A CA 1
ATOM 773 C C . ASP A 1 98 ? -17.514 -2.585 2.636 1.00 63.25 98 ASP A C 1
ATOM 775 O O . ASP A 1 98 ? -18.118 -1.736 1.972 1.00 63.25 98 ASP A O 1
ATOM 779 N N . PRO A 1 99 ? -18.178 -3.688 3.038 1.00 65.56 99 PRO A N 1
ATOM 780 C CA . PRO A 1 99 ? -19.620 -3.871 2.837 1.00 65.56 99 PRO A CA 1
ATOM 781 C C . PRO A 1 99 ? -20.524 -2.835 3.527 1.00 65.56 99 PRO A C 1
ATOM 783 O O . PRO A 1 99 ? -21.731 -2.825 3.265 1.00 65.56 99 PRO A O 1
ATOM 786 N N . ALA A 1 100 ? -19.990 -1.986 4.398 1.00 70.06 100 ALA A N 1
ATOM 787 C CA . ALA A 1 100 ? -20.657 -0.837 4.997 1.00 70.06 100 ALA A CA 1
ATOM 788 C C . ALA A 1 100 ? -20.316 0.488 4.293 1.00 70.06 100 ALA A C 1
ATOM 790 O O . ALA A 1 100 ? -20.903 1.515 4.636 1.00 70.06 100 ALA A O 1
ATOM 791 N N . ASP A 1 101 ? -19.416 0.507 3.307 1.00 71.75 101 ASP A N 1
ATOM 792 C CA . ASP A 1 101 ? -19.101 1.729 2.566 1.00 71.75 101 ASP A CA 1
ATOM 793 C C . ASP A 1 101 ? -20.332 2.265 1.818 1.00 71.75 101 ASP A C 1
ATOM 795 O O . ASP A 1 101 ? -21.098 1.465 1.254 1.00 71.75 101 ASP A O 1
ATOM 799 N N . PRO A 1 102 ? -20.538 3.598 1.820 1.00 68.94 102 PRO A N 1
ATOM 800 C CA . PRO A 1 102 ? -21.704 4.217 1.208 1.00 68.94 102 PRO A CA 1
ATOM 801 C C . PRO A 1 102 ? -21.687 4.030 -0.315 1.00 68.94 102 PRO A 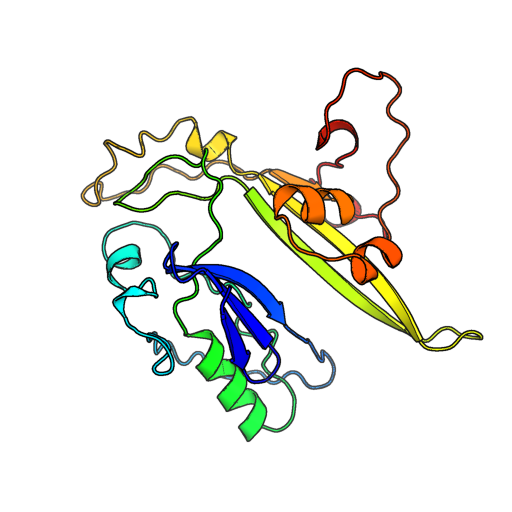C 1
ATOM 803 O O . PRO A 1 102 ? -20.613 4.082 -0.925 1.00 68.94 102 PRO A O 1
ATOM 806 N N . PRO A 1 103 ? -22.853 3.815 -0.948 1.00 71.25 103 PRO A N 1
ATOM 807 C CA . PRO A 1 103 ? -22.952 3.789 -2.398 1.00 71.25 103 PRO A CA 1
ATOM 808 C C . PRO A 1 103 ? -22.704 5.186 -2.990 1.00 71.25 103 PRO A C 1
ATOM 810 O O . PRO A 1 103 ? -23.157 6.191 -2.452 1.00 71.25 103 PRO A O 1
ATOM 813 N N . TYR A 1 104 ? -22.017 5.238 -4.128 1.00 62.69 104 TYR A N 1
ATOM 814 C CA . TYR A 1 104 ? -21.794 6.437 -4.932 1.00 62.69 104 TYR A CA 1
ATOM 815 C C . TYR A 1 104 ? -21.609 6.045 -6.398 1.00 62.69 104 TYR A C 1
ATOM 817 O O . TYR A 1 104 ? -20.751 5.227 -6.727 1.00 62.69 104 TYR A O 1
ATOM 825 N N . SER A 1 105 ? -22.417 6.611 -7.298 1.00 60.56 105 SER A N 1
ATOM 826 C CA . SER A 1 105 ? -22.319 6.385 -8.753 1.00 60.56 105 SER A CA 1
ATOM 827 C C . SER A 1 105 ? -22.194 4.901 -9.176 1.00 60.56 105 SER A C 1
ATOM 829 O O . SER A 1 105 ? -21.455 4.548 -10.091 1.00 60.56 105 SER A O 1
ATOM 831 N N . GLY A 1 106 ? -22.915 3.997 -8.498 1.00 60.66 106 GLY A N 1
ATOM 832 C CA . GLY A 1 106 ? -22.927 2.558 -8.809 1.00 60.66 106 GLY A CA 1
ATOM 833 C C . GLY A 1 106 ? -21.763 1.738 -8.233 1.00 60.66 106 GLY A C 1
ATOM 834 O O . GLY A 1 106 ? -21.753 0.520 -8.405 1.00 60.66 106 GLY A O 1
ATOM 835 N N . ILE A 1 107 ? -20.831 2.372 -7.517 1.00 63.16 107 ILE A N 1
ATOM 836 C CA . ILE A 1 107 ? -19.794 1.721 -6.702 1.00 63.16 107 ILE A CA 1
ATOM 837 C C . ILE A 1 107 ? -19.990 2.076 -5.221 1.00 63.16 107 ILE A C 1
ATOM 839 O O . ILE A 1 107 ? -20.931 2.784 -4.873 1.00 63.16 107 ILE A O 1
ATOM 843 N N . ARG A 1 108 ? -19.138 1.569 -4.330 1.00 69.56 108 ARG A N 1
ATOM 844 C CA . ARG A 1 108 ? -19.045 2.061 -2.946 1.00 69.56 108 ARG A CA 1
ATOM 845 C C . ARG A 1 108 ? -17.850 3.014 -2.839 1.00 69.56 108 ARG A C 1
ATOM 847 O O . ARG A 1 108 ? -16.969 2.938 -3.680 1.00 69.56 108 ARG A O 1
ATOM 854 N N . ILE A 1 109 ? -17.802 3.922 -1.867 1.00 70.56 109 ILE A N 1
ATOM 855 C CA . ILE A 1 109 ? -16.599 4.745 -1.621 1.00 70.56 109 ILE A CA 1
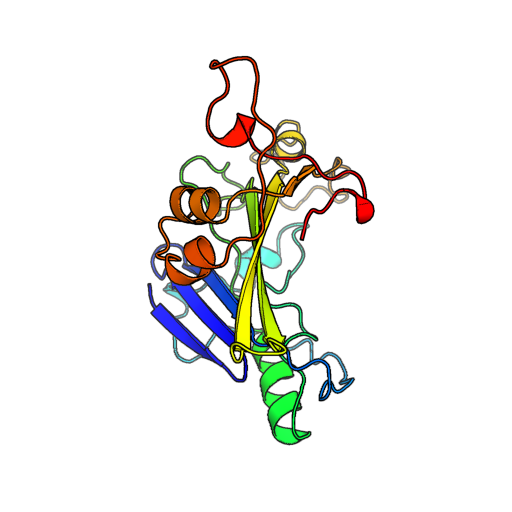ATOM 856 C C . ILE A 1 109 ? -15.889 4.250 -0.361 1.00 70.56 109 ILE A C 1
ATOM 858 O O . ILE A 1 109 ? -16.522 4.258 0.696 1.00 70.56 109 ILE A O 1
ATOM 862 N N . PRO A 1 110 ? -14.585 3.910 -0.422 1.00 73.81 110 PRO A N 1
ATOM 863 C CA . PRO A 1 110 ? -13.828 3.509 0.753 1.00 73.81 110 PRO A CA 1
ATOM 864 C C . PRO A 1 110 ? -13.787 4.636 1.774 1.00 73.81 110 PRO A C 1
ATOM 866 O O . PRO A 1 110 ? -13.385 5.756 1.459 1.00 73.81 110 PRO A O 1
ATOM 869 N N . ARG A 1 111 ? -14.150 4.347 3.020 1.00 77.62 111 ARG A N 1
ATOM 870 C CA . ARG A 1 111 ? -13.925 5.292 4.128 1.00 77.62 111 ARG A CA 1
ATOM 871 C C . ARG A 1 111 ? -12.497 5.251 4.655 1.00 77.62 111 ARG A C 1
ATOM 873 O O . ARG A 1 111 ? -12.023 6.244 5.203 1.00 77.62 111 ARG A O 1
ATOM 880 N N . LEU A 1 112 ? -11.843 4.098 4.521 1.00 80.25 112 LEU A N 1
ATOM 881 C CA . LEU A 1 112 ? -10.515 3.831 5.056 1.00 80.25 112 LEU A CA 1
ATOM 882 C C . LEU A 1 112 ? -9.558 3.448 3.935 1.00 80.25 112 LEU A C 1
ATOM 884 O O . LEU A 1 112 ? -9.872 2.608 3.094 1.00 80.25 112 LEU A O 1
ATOM 888 N N . PHE A 1 113 ? -8.358 4.007 3.989 1.00 84.25 113 PHE A N 1
ATOM 889 C CA . PHE A 1 113 ? -7.217 3.572 3.194 1.00 84.25 113 PHE A CA 1
ATOM 890 C C . PHE A 1 113 ? -6.137 3.087 4.143 1.00 84.25 113 PHE A C 1
ATOM 892 O O . PHE A 1 113 ? -5.968 3.650 5.220 1.00 84.25 113 PHE A O 1
ATOM 899 N N . TRP A 1 114 ? -5.393 2.061 3.756 1.00 86.50 114 TRP A N 1
ATOM 900 C CA . TRP A 1 114 ? -4.299 1.537 4.561 1.00 86.50 114 TRP A CA 1
ATOM 901 C C . TRP A 1 114 ? -3.018 1.463 3.737 1.00 86.50 114 TRP A C 1
ATOM 903 O O . TRP A 1 114 ? -3.048 1.357 2.510 1.00 86.50 114 TRP A O 1
ATOM 913 N N . LYS A 1 115 ? -1.878 1.528 4.419 1.00 88.94 115 LYS A N 1
ATOM 914 C CA . LYS A 1 115 ? -0.557 1.329 3.826 1.00 88.94 115 LYS A CA 1
ATOM 915 C C . LYS A 1 115 ? 0.346 0.637 4.832 1.00 88.94 115 LYS A C 1
ATOM 917 O O . LYS A 1 115 ? 0.353 1.005 6.000 1.00 88.94 115 LYS A O 1
ATOM 922 N N . ILE A 1 116 ? 1.136 -0.323 4.367 1.00 89.12 116 ILE A N 1
ATOM 923 C CA . ILE A 1 116 ? 2.246 -0.880 5.140 1.00 89.12 116 ILE A CA 1
ATOM 924 C C . ILE A 1 116 ? 3.534 -0.513 4.413 1.00 89.12 116 ILE A C 1
ATOM 926 O O . ILE A 1 116 ? 3.685 -0.804 3.227 1.00 89.12 116 ILE A O 1
ATOM 930 N N . ALA A 1 117 ? 4.444 0.159 5.110 1.00 90.75 117 ALA A N 1
ATOM 931 C CA . ALA A 1 117 ? 5.816 0.324 4.655 1.00 90.75 117 ALA A CA 1
ATOM 932 C C . ALA A 1 117 ? 6.648 -0.802 5.266 1.00 90.75 117 ALA A C 1
ATOM 934 O O . ALA A 1 117 ? 6.594 -0.992 6.475 1.00 90.75 117 ALA A O 1
ATOM 935 N N . ALA A 1 118 ? 7.405 -1.531 4.449 1.00 91.75 118 ALA A N 1
ATOM 936 C CA . ALA A 1 118 ? 8.328 -2.560 4.912 1.00 91.75 118 ALA A CA 1
ATOM 937 C C . ALA A 1 118 ? 9.715 -2.313 4.316 1.00 91.75 118 ALA A C 1
ATOM 939 O O . ALA A 1 118 ? 9.833 -1.920 3.153 1.00 91.75 118 ALA A O 1
ATOM 940 N N . TRP A 1 119 ? 10.762 -2.509 5.109 1.00 93.00 119 TRP A N 1
ATOM 941 C CA . TRP A 1 119 ? 12.141 -2.265 4.694 1.00 93.00 119 TRP A CA 1
ATOM 942 C C . TRP A 1 119 ? 13.094 -3.259 5.348 1.00 93.00 119 TRP A C 1
ATOM 944 O O . TRP A 1 119 ? 12.800 -3.842 6.389 1.00 93.00 119 TRP A O 1
ATOM 954 N N . ILE A 1 120 ? 14.248 -3.446 4.710 1.00 89.44 120 ILE A N 1
ATOM 955 C CA . ILE A 1 120 ? 15.326 -4.286 5.226 1.00 89.44 120 ILE A CA 1
ATOM 956 C C . ILE A 1 120 ? 16.467 -3.376 5.667 1.00 89.44 120 ILE A C 1
ATOM 958 O O . ILE A 1 120 ? 16.963 -2.571 4.876 1.00 89.44 120 ILE A O 1
ATOM 962 N N . THR A 1 121 ? 16.907 -3.517 6.913 1.00 84.06 121 THR A N 1
ATOM 963 C CA . THR A 1 121 ? 18.129 -2.883 7.419 1.00 84.06 121 THR A CA 1
ATOM 964 C C . THR A 1 121 ? 19.259 -3.906 7.495 1.00 84.06 121 THR A C 1
ATOM 966 O O . THR A 1 121 ? 19.041 -5.102 7.692 1.00 84.06 121 THR A O 1
ATOM 969 N N . ALA A 1 122 ? 20.499 -3.451 7.306 1.00 77.06 122 ALA A N 1
ATOM 970 C CA . ALA A 1 122 ? 21.663 -4.297 7.536 1.00 77.06 122 ALA A CA 1
ATOM 971 C C . ALA A 1 122 ? 21.918 -4.399 9.048 1.00 77.06 122 ALA A C 1
ATOM 973 O O . ALA A 1 122 ? 22.342 -3.424 9.670 1.00 77.06 122 ALA A O 1
ATOM 974 N N . GLY A 1 123 ? 21.687 -5.570 9.642 1.00 64.12 123 GLY A N 1
ATOM 975 C CA . GLY A 1 123 ? 22.090 -5.842 11.016 1.00 64.12 123 GLY A CA 1
ATOM 976 C C . GLY A 1 123 ? 23.613 -5.888 11.115 1.00 64.12 123 GLY A C 1
ATOM 977 O O . GLY A 1 123 ? 24.269 -6.645 10.399 1.00 64.12 123 GLY A O 1
ATOM 978 N N . VAL A 1 124 ? 24.187 -5.089 12.019 1.00 61.12 124 VAL A N 1
ATOM 979 C CA . VAL A 1 124 ? 25.648 -4.975 12.209 1.00 61.12 124 VAL A CA 1
ATOM 980 C C . VAL A 1 124 ? 26.280 -6.322 12.619 1.00 61.12 124 VAL A C 1
ATOM 982 O O . VAL A 1 124 ? 27.473 -6.533 12.413 1.00 61.12 124 VAL A O 1
ATOM 985 N N . SER A 1 125 ? 25.482 -7.255 13.159 1.00 65.94 125 SER A N 1
ATOM 986 C CA . SER A 1 125 ? 25.927 -8.573 13.644 1.00 65.94 125 SER A CA 1
ATOM 987 C C . SER A 1 125 ? 24.977 -9.753 13.363 1.00 65.94 125 SER A C 1
ATOM 989 O O . SER A 1 125 ? 25.379 -10.896 13.573 1.00 65.94 125 SER A O 1
ATOM 991 N N . SER A 1 126 ? 23.748 -9.518 12.889 1.00 67.50 126 SER A N 1
ATOM 992 C CA . SER A 1 126 ? 22.669 -10.525 12.801 1.00 67.50 126 SER A CA 1
ATOM 993 C C . SER A 1 126 ? 22.153 -10.812 11.382 1.00 67.50 126 SER A C 1
ATOM 995 O O . SER A 1 126 ? 21.285 -11.667 11.219 1.00 67.50 126 SER A O 1
ATOM 997 N N . GLY A 1 127 ? 22.701 -10.163 10.348 1.00 78.06 127 GLY A N 1
ATOM 998 C CA . GLY A 1 127 ? 22.185 -10.262 8.976 1.00 78.06 127 GLY A CA 1
ATOM 999 C C . GLY A 1 127 ? 21.053 -9.262 8.695 1.00 78.06 127 GLY A C 1
ATOM 1000 O O . GLY A 1 127 ? 20.824 -8.364 9.503 1.00 78.06 127 GLY A O 1
ATOM 1001 N N . PRO A 1 128 ? 20.392 -9.340 7.527 1.00 85.38 128 PRO A N 1
ATOM 1002 C CA . PRO A 1 128 ? 19.302 -8.432 7.181 1.00 85.38 128 PRO A CA 1
ATOM 1003 C C . PRO A 1 128 ? 18.113 -8.600 8.135 1.00 85.38 128 PRO A C 1
ATOM 1005 O O . PRO A 1 128 ? 17.667 -9.721 8.375 1.00 85.38 128 PRO A O 1
ATOM 1008 N N . GLU A 1 129 ? 17.583 -7.488 8.637 1.00 89.44 129 GLU A N 1
ATOM 1009 C CA . GLU A 1 129 ? 16.409 -7.453 9.511 1.00 89.44 129 GLU A CA 1
ATOM 1010 C C . GLU A 1 129 ? 15.239 -6.790 8.779 1.00 89.44 129 GLU A C 1
ATOM 1012 O O . GLU A 1 129 ? 15.382 -5.692 8.237 1.00 89.44 129 GLU A O 1
ATOM 1017 N N . LEU A 1 130 ? 14.092 -7.474 8.732 1.00 92.19 130 LEU A N 1
ATOM 1018 C CA . LEU A 1 130 ? 12.851 -6.925 8.190 1.00 92.19 130 LEU A CA 1
ATOM 1019 C C . LEU A 1 130 ? 12.172 -6.070 9.260 1.00 92.19 130 LEU A C 1
ATOM 1021 O O . LEU A 1 130 ? 12.021 -6.495 10.401 1.00 92.19 130 LEU A O 1
ATOM 1025 N N . SER A 1 131 ? 11.721 -4.887 8.872 1.00 93.75 131 SER A N 1
ATOM 1026 C CA . SER A 1 131 ? 10.908 -3.998 9.698 1.00 93.75 131 SER A CA 1
ATOM 1027 C C . SER A 1 131 ? 9.690 -3.529 8.911 1.00 93.75 131 SER A C 1
ATOM 1029 O O . SER A 1 131 ? 9.756 -3.416 7.684 1.00 93.75 131 SER A O 1
ATOM 1031 N N . ALA A 1 132 ? 8.587 -3.259 9.605 1.00 93.81 132 ALA A N 1
ATOM 1032 C CA . ALA A 1 132 ? 7.350 -2.770 9.014 1.00 93.81 132 ALA A CA 1
ATOM 1033 C C . ALA A 1 132 ? 6.680 -1.687 9.874 1.00 93.81 132 ALA A C 1
ATOM 1035 O O . ALA A 1 132 ? 6.859 -1.650 11.086 1.00 93.81 132 ALA A O 1
ATOM 1036 N N . ALA A 1 133 ? 5.892 -0.820 9.240 1.00 93.44 133 ALA A N 1
ATOM 1037 C CA . ALA A 1 133 ? 5.032 0.160 9.900 1.00 93.44 133 ALA A CA 1
ATOM 1038 C C . ALA A 1 133 ? 3.694 0.276 9.160 1.00 93.44 133 ALA A C 1
ATOM 1040 O O . ALA A 1 133 ? 3.668 0.378 7.926 1.00 93.44 133 ALA A O 1
ATOM 1041 N N . GLY A 1 134 ? 2.593 0.239 9.914 1.00 90.56 134 GLY A N 1
ATOM 1042 C CA . GLY A 1 134 ? 1.224 0.299 9.407 1.00 90.56 134 GLY A CA 1
ATOM 1043 C C . GLY A 1 134 ? 0.596 1.684 9.549 1.00 90.56 134 GLY A C 1
ATOM 1044 O O . GLY A 1 134 ? 0.719 2.339 10.581 1.00 90.56 134 GLY A O 1
ATOM 1045 N N . PHE A 1 135 ? -0.133 2.113 8.521 1.00 91.00 135 PHE A N 1
ATOM 1046 C CA . PHE A 1 135 ? -0.852 3.382 8.498 1.00 91.00 135 PHE A CA 1
ATOM 1047 C C . PHE A 1 135 ? -2.283 3.190 8.015 1.00 91.00 135 PHE A C 1
ATOM 1049 O O . PHE A 1 135 ? -2.524 2.427 7.077 1.00 91.00 135 PHE A O 1
ATOM 1056 N N . VAL A 1 136 ? -3.216 3.933 8.608 1.00 89.56 136 VAL A N 1
ATOM 1057 C CA . VAL A 1 136 ? -4.607 4.038 8.155 1.00 89.56 136 VAL A CA 1
ATOM 1058 C C . VAL A 1 136 ? -4.975 5.507 7.996 1.00 89.56 136 VAL A C 1
ATOM 1060 O O . VAL A 1 136 ? -4.760 6.308 8.896 1.00 89.56 136 VAL A O 1
ATOM 1063 N N . LEU A 1 137 ? -5.554 5.863 6.858 1.00 87.81 137 LEU A N 1
ATOM 1064 C CA . LEU A 1 137 ? -6.190 7.151 6.618 1.00 87.81 137 LEU A CA 1
ATOM 1065 C C . LEU A 1 137 ? -7.705 6.959 6.700 1.00 87.81 137 LEU A C 1
ATOM 1067 O O . LEU A 1 137 ? -8.259 6.107 6.007 1.00 87.81 137 LEU A O 1
ATOM 1071 N N . ASP A 1 138 ? -8.361 7.752 7.542 1.00 85.25 138 ASP A N 1
ATOM 1072 C CA . ASP A 1 138 ? -9.808 7.771 7.729 1.00 85.25 138 ASP A CA 1
ATOM 1073 C C . ASP A 1 138 ? -10.404 9.071 7.175 1.00 85.25 138 ASP A C 1
ATOM 1075 O O . ASP A 1 138 ? -10.071 10.170 7.629 1.00 85.25 138 ASP A O 1
ATOM 1079 N N . GLN A 1 139 ? -11.301 8.929 6.199 1.00 79.81 139 GLN A N 1
ATOM 1080 C CA . GLN A 1 139 ? -12.080 10.019 5.610 1.00 79.81 139 GLN A CA 1
ATOM 1081 C C . GLN A 1 139 ? -13.581 9.919 5.935 1.00 79.81 139 GLN A C 1
ATOM 1083 O O . GLN A 1 139 ? -14.415 10.534 5.279 1.00 79.81 139 GLN A O 1
ATOM 1088 N N . SER A 1 140 ? -13.972 9.158 6.961 1.00 76.38 140 SER A N 1
ATOM 1089 C CA . SER A 1 140 ? -15.383 8.989 7.341 1.00 76.38 140 SER A CA 1
ATOM 1090 C C . SER A 1 140 ? -16.071 10.318 7.655 1.00 76.38 140 SER A C 1
ATOM 1092 O O . SER A 1 140 ? -17.221 10.508 7.272 1.00 76.38 140 SER A O 1
ATOM 1094 N N . ALA A 1 141 ? -15.370 11.249 8.312 1.00 69.25 141 ALA A N 1
ATOM 1095 C CA . ALA A 1 141 ? -15.901 12.580 8.616 1.00 69.25 141 ALA A CA 1
ATOM 1096 C C . ALA A 1 141 ? -16.188 13.401 7.346 1.00 69.25 141 ALA A C 1
ATOM 1098 O O . ALA A 1 141 ? -17.126 14.186 7.329 1.00 69.25 141 ALA A O 1
ATOM 1099 N N . GLN A 1 142 ? -15.427 13.179 6.271 1.00 69.31 142 GLN A N 1
ATOM 1100 C CA . GLN A 1 142 ? -15.633 13.836 4.980 1.00 69.31 142 GLN A CA 1
ATOM 1101 C C . GLN A 1 142 ? -16.883 13.307 4.270 1.00 69.31 142 GLN A C 1
ATOM 1103 O O . GLN A 1 142 ? -17.604 14.072 3.642 1.00 69.31 142 GLN A O 1
ATOM 1108 N N . LEU A 1 143 ? -17.146 12.003 4.367 1.00 64.44 143 LEU A N 1
ATOM 1109 C CA . LEU A 1 143 ? -18.286 11.371 3.697 1.00 64.44 143 LEU A CA 1
ATOM 1110 C C . LEU A 1 143 ? -19.607 11.535 4.468 1.00 64.44 143 LEU A C 1
ATOM 1112 O O . LEU A 1 143 ? -20.658 11.245 3.910 1.00 64.44 143 LEU A O 1
ATOM 1116 N N . ALA A 1 144 ? -19.572 11.981 5.728 1.00 64.12 144 ALA A N 1
ATOM 1117 C CA . ALA A 1 144 ? -20.766 12.142 6.560 1.00 64.12 144 ALA A CA 1
ATOM 1118 C C . ALA A 1 144 ? -21.680 13.298 6.113 1.00 64.12 144 ALA A C 1
ATOM 1120 O O . ALA A 1 144 ? -22.898 13.184 6.244 1.00 64.12 144 ALA A O 1
ATOM 1121 N N . ASP A 1 145 ? -21.101 14.371 5.565 1.00 55.66 145 ASP A N 1
ATOM 1122 C CA . ASP A 1 145 ? -21.827 15.592 5.178 1.00 55.66 145 ASP A CA 1
ATOM 1123 C C . ASP A 1 145 ? -22.096 15.688 3.664 1.00 55.66 145 ASP A C 1
ATOM 1125 O O . ASP A 1 145 ? -22.727 16.638 3.197 1.00 55.66 145 ASP A O 1
ATOM 1129 N N . ILE A 1 146 ? -21.628 14.709 2.883 1.00 59.44 146 ILE A N 1
ATOM 1130 C CA . ILE A 1 146 ? -21.847 14.650 1.436 1.00 59.44 146 ILE A CA 1
ATOM 1131 C C . ILE A 1 146 ? -23.031 13.722 1.168 1.00 59.44 146 ILE A C 1
ATOM 1133 O O . ILE A 1 146 ? -22.979 12.528 1.461 1.00 59.44 146 ILE A O 1
ATOM 1137 N N . ASP A 1 147 ? -24.091 14.251 0.559 1.00 61.03 147 ASP A N 1
ATOM 1138 C CA . ASP A 1 147 ? -25.172 13.421 0.029 1.00 61.03 147 ASP A CA 1
ATOM 1139 C C . ASP A 1 147 ? -24.705 12.725 -1.260 1.00 61.03 147 ASP A C 1
ATOM 1141 O O . ASP A 1 147 ? -24.927 13.182 -2.383 1.00 61.03 147 ASP A O 1
ATOM 1145 N N . LEU A 1 148 ? -24.004 11.607 -1.086 1.00 61.03 148 LEU A N 1
ATOM 1146 C CA . LEU A 1 148 ? -23.433 10.795 -2.161 1.00 61.03 148 LEU A CA 1
ATOM 1147 C C . LEU A 1 148 ? -24.496 10.200 -3.105 1.00 61.03 148 LEU A C 1
ATOM 1149 O O . LEU A 1 148 ? -24.161 9.811 -4.225 1.00 61.03 148 LEU A O 1
ATOM 1153 N N . GLU A 1 149 ? -25.767 10.145 -2.690 1.00 54.84 149 GLU A N 1
ATOM 1154 C CA . GLU A 1 149 ? -26.871 9.671 -3.529 1.00 54.84 149 GLU A CA 1
ATOM 1155 C C . GLU A 1 149 ? -27.430 10.782 -4.431 1.00 54.84 149 GLU A C 1
ATOM 1157 O O . GLU A 1 149 ? -27.763 10.514 -5.591 1.00 54.84 149 GLU A O 1
ATOM 1162 N N . SER A 1 150 ? -27.506 12.029 -3.942 1.00 51.22 150 SER A N 1
ATOM 1163 C CA . SER A 1 150 ? -27.981 13.174 -4.739 1.00 51.22 150 SER A CA 1
ATOM 1164 C C . SER A 1 150 ? -26.889 13.892 -5.529 1.00 51.22 150 SER A C 1
ATOM 1166 O O . SER A 1 150 ? -27.203 14.543 -6.531 1.00 51.22 150 SER A O 1
ATOM 1168 N N . THR A 1 151 ? -25.615 13.710 -5.166 1.00 51.69 151 THR A N 1
ATOM 1169 C CA . THR A 1 151 ? -24.453 14.215 -5.917 1.00 51.69 151 THR A CA 1
ATOM 1170 C C . THR A 1 151 ? -24.219 13.355 -7.165 1.00 51.69 151 THR A C 1
ATOM 1172 O O . THR A 1 151 ? -23.226 12.641 -7.306 1.00 51.69 151 THR A O 1
ATOM 1175 N N . ARG A 1 152 ? -25.183 13.374 -8.090 1.00 48.97 152 ARG A N 1
ATOM 1176 C CA . ARG A 1 152 ? -24.968 12.935 -9.473 1.00 48.97 152 ARG A CA 1
ATOM 1177 C C . ARG A 1 152 ? -23.998 13.919 -10.129 1.00 48.97 152 ARG A C 1
ATOM 1179 O O . ARG A 1 152 ? -23.993 15.092 -9.772 1.00 48.97 152 ARG A O 1
ATOM 1186 N N . ALA A 1 153 ? -23.230 13.417 -11.092 1.00 49.25 153 ALA A N 1
ATOM 1187 C CA . ALA A 1 153 ? -22.146 14.034 -11.874 1.00 49.25 153 ALA A CA 1
ATOM 1188 C C . ALA A 1 153 ? -22.376 15.438 -12.496 1.00 49.25 153 ALA A C 1
ATOM 1190 O O . ALA A 1 153 ? -21.558 15.883 -13.294 1.00 49.25 153 ALA A O 1
ATOM 1191 N N . ASP A 1 154 ? -23.483 16.111 -12.181 1.00 46.19 154 ASP A N 1
ATOM 1192 C CA . ASP A 1 154 ? -23.936 17.366 -12.778 1.00 46.19 154 ASP A CA 1
ATOM 1193 C C . ASP A 1 154 ? -23.723 18.586 -11.853 1.00 46.19 154 ASP A C 1
ATOM 1195 O O . ASP A 1 154 ? -24.092 19.706 -12.217 1.00 46.19 154 ASP A O 1
ATOM 1199 N N . VAL A 1 155 ? -23.139 18.411 -10.659 1.00 47.88 155 VAL A N 1
ATOM 1200 C CA . VAL A 1 155 ? -22.704 19.542 -9.822 1.00 47.88 155 VAL A CA 1
ATOM 1201 C C . VAL A 1 155 ? -21.333 19.990 -10.322 1.00 47.88 155 VAL A C 1
ATOM 1203 O O . VAL A 1 155 ? -20.355 19.272 -10.184 1.00 47.88 155 VAL A O 1
ATOM 1206 N N . ALA A 1 156 ? -21.270 21.176 -10.928 1.00 46.31 156 ALA A N 1
ATOM 1207 C CA . ALA A 1 156 ? -20.069 21.717 -11.575 1.00 46.31 156 ALA A CA 1
ATOM 1208 C C . ALA A 1 156 ? -18.902 22.047 -10.620 1.00 46.31 156 ALA A C 1
ATOM 1210 O O . ALA A 1 156 ? -17.863 22.511 -11.085 1.00 46.31 156 ALA A O 1
ATOM 1211 N N . ASP A 1 157 ? -19.088 21.859 -9.312 1.00 43.16 157 ASP A N 1
ATOM 1212 C CA . ASP A 1 157 ? -18.095 22.153 -8.285 1.00 43.16 157 ASP A CA 1
ATOM 1213 C C . ASP A 1 157 ? -18.222 21.099 -7.164 1.00 43.16 157 ASP A C 1
ATOM 1215 O O . ASP A 1 157 ? -19.238 21.100 -6.452 1.00 43.16 157 ASP A O 1
ATOM 1219 N N . PRO A 1 158 ? -17.264 20.163 -7.012 1.00 46.47 158 PRO A N 1
ATOM 1220 C CA . PRO A 1 158 ? -17.279 19.216 -5.903 1.00 46.47 158 PRO A CA 1
ATOM 1221 C C . PRO A 1 158 ? -17.306 19.969 -4.567 1.00 46.47 158 PRO A C 1
ATOM 1223 O O . PRO A 1 158 ? -16.595 20.968 -4.409 1.00 46.47 158 PRO A O 1
ATOM 1226 N N . PRO A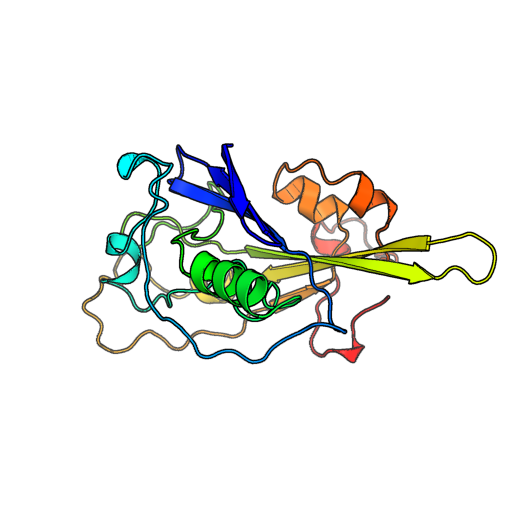 1 159 ? -18.085 19.508 -3.568 1.00 46.91 159 PRO A N 1
ATOM 1227 C CA . PRO A 1 159 ? -18.050 20.116 -2.246 1.00 46.91 159 PRO A CA 1
ATOM 1228 C C . PRO A 1 159 ? -16.615 20.074 -1.689 1.00 46.91 159 PRO A C 1
ATOM 1230 O O . PRO A 1 159 ? -15.902 19.090 -1.911 1.00 46.91 159 PRO A O 1
ATOM 1233 N N . PRO A 1 160 ? -16.167 21.121 -0.968 1.00 47.28 160 PRO A N 1
ATOM 1234 C CA . PRO A 1 160 ? -14.812 21.182 -0.438 1.00 47.28 160 PRO A CA 1
ATOM 1235 C C . PRO A 1 160 ? -14.537 19.955 0.433 1.00 47.28 160 PRO A C 1
ATOM 1237 O O . PRO A 1 160 ? -15.210 19.723 1.437 1.00 47.28 160 PRO A O 1
ATOM 1240 N N . LEU A 1 161 ? -13.546 19.161 0.029 1.00 46.69 161 LEU A N 1
ATOM 1241 C CA . LEU A 1 161 ? -13.135 17.968 0.758 1.00 46.69 161 LEU A CA 1
ATOM 1242 C C . LEU A 1 161 ? -12.579 18.406 2.124 1.00 46.69 161 LEU A C 1
ATOM 1244 O O . LEU A 1 161 ? -11.609 19.163 2.196 1.00 46.69 161 LEU A O 1
ATOM 1248 N N . GLY A 1 162 ? -13.226 17.974 3.211 1.00 50.81 162 GLY A N 1
ATOM 1249 C CA . GLY A 1 162 ? -12.731 18.166 4.576 1.00 50.81 162 GLY A CA 1
ATOM 1250 C C . GLY A 1 162 ? -11.396 17.446 4.821 1.00 50.81 162 GLY A C 1
ATOM 1251 O O . GLY A 1 162 ? -10.914 16.685 3.985 1.00 50.81 162 GLY A O 1
ATOM 1252 N N . GLY A 1 163 ? -10.776 17.680 5.981 1.00 60.78 163 GLY A N 1
ATOM 1253 C CA . GLY A 1 163 ? -9.511 17.027 6.333 1.00 60.78 163 GLY A CA 1
ATOM 1254 C C . GLY A 1 163 ? -9.668 15.517 6.552 1.00 60.78 163 GLY A C 1
ATOM 1255 O O . GLY A 1 163 ? -10.599 15.076 7.223 1.00 60.78 163 GLY A O 1
ATOM 1256 N N . PHE A 1 164 ? -8.732 14.726 6.031 1.00 72.81 164 PHE A N 1
ATOM 1257 C CA . PHE A 1 164 ? -8.568 13.321 6.406 1.00 72.81 164 PHE A CA 1
ATOM 1258 C C . PHE A 1 164 ? -7.795 13.202 7.723 1.00 72.81 164 PHE A C 1
ATOM 1260 O O . PHE A 1 164 ? -6.977 14.062 8.057 1.00 72.81 164 PHE A O 1
ATOM 1267 N N . THR A 1 165 ? -8.026 12.119 8.467 1.00 82.31 165 THR A N 1
ATOM 1268 C CA . THR A 1 165 ? -7.244 11.807 9.671 1.00 82.31 165 THR A CA 1
ATOM 1269 C C . THR A 1 165 ? -6.337 10.618 9.408 1.00 82.31 165 THR A C 1
ATOM 1271 O O . THR A 1 165 ? -6.810 9.547 9.040 1.00 82.31 165 THR A O 1
ATOM 1274 N N . THR A 1 166 ? -5.035 10.792 9.613 1.00 87.62 166 THR A N 1
ATOM 1275 C CA . THR A 1 166 ? -4.051 9.719 9.447 1.00 87.62 166 THR A CA 1
ATOM 1276 C C . THR A 1 166 ? -3.697 9.125 10.801 1.00 87.62 166 THR A C 1
ATOM 1278 O O . THR A 1 166 ? -3.524 9.854 11.777 1.00 87.62 166 THR A O 1
ATOM 1281 N N . PHE A 1 167 ? -3.555 7.808 10.849 1.00 89.88 167 PHE A N 1
ATOM 1282 C CA . PHE A 1 167 ? -3.155 7.045 12.017 1.00 89.88 167 PHE A CA 1
ATOM 1283 C C . PHE A 1 167 ? -1.954 6.162 11.694 1.00 89.88 167 PHE A C 1
ATOM 1285 O O . PHE A 1 167 ? -1.894 5.567 10.618 1.00 89.88 167 PHE A O 1
ATOM 1292 N N . GLU A 1 168 ? -1.038 6.039 12.645 1.00 91.75 168 GLU A N 1
ATOM 1293 C CA . GLU A 1 168 ? -0.142 4.891 12.753 1.00 91.75 168 GLU A CA 1
ATOM 1294 C C . GLU A 1 168 ? -0.856 3.805 13.569 1.00 91.75 168 GLU A C 1
ATOM 1296 O O . GLU A 1 168 ? -1.489 4.098 14.594 1.00 91.75 168 GLU A O 1
ATOM 1301 N N . VAL A 1 169 ? -0.822 2.566 13.079 1.00 92.06 169 VAL A N 1
ATOM 1302 C CA . VAL A 1 169 ? -1.611 1.450 13.617 1.00 92.06 169 VAL A CA 1
ATOM 1303 C C . VAL A 1 169 ? -0.787 0.160 13.639 1.00 92.06 169 VAL A C 1
ATOM 1305 O O . VAL A 1 169 ? 0.118 0.012 12.812 1.00 92.06 169 VAL A O 1
ATOM 1308 N N . PRO A 1 170 ? -1.128 -0.815 14.503 1.00 94.38 170 PRO A N 1
ATOM 1309 C CA . PRO A 1 170 ? -0.555 -2.151 14.403 1.00 94.38 170 PRO A CA 1
ATOM 1310 C C . PRO A 1 170 ? -0.847 -2.774 13.032 1.00 94.38 170 PRO A C 1
ATOM 1312 O O . PRO A 1 170 ? -1.982 -2.741 12.546 1.00 94.38 170 PRO A O 1
ATOM 1315 N N . VAL A 1 171 ? 0.138 -3.439 12.432 1.00 92.31 171 VAL A N 1
ATOM 1316 C CA . VAL A 1 171 ? -0.048 -4.206 11.187 1.00 92.31 171 VAL A CA 1
ATOM 1317 C C . VAL A 1 171 ? -1.085 -5.321 11.379 1.00 92.31 171 VAL A C 1
ATOM 1319 O O . VAL A 1 171 ? -1.827 -5.647 10.451 1.00 92.31 171 VAL A O 1
ATOM 1322 N N . ALA A 1 172 ? -1.206 -5.855 12.598 1.00 92.69 172 ALA A N 1
ATOM 1323 C CA . ALA A 1 172 ? -2.236 -6.830 12.958 1.00 92.69 172 ALA A CA 1
ATOM 1324 C C . ALA A 1 172 ? -3.667 -6.289 12.768 1.00 92.69 172 ALA A C 1
ATOM 1326 O O . ALA A 1 172 ? -4.548 -7.029 12.327 1.00 92.69 172 ALA A O 1
ATOM 1327 N N . ASP A 1 173 ? -3.892 -4.997 13.020 1.00 91.38 173 ASP A N 1
ATOM 1328 C CA . ASP A 1 173 ? -5.203 -4.369 12.838 1.00 91.38 173 ASP A CA 1
ATOM 1329 C C . ASP A 1 173 ? -5.517 -4.195 11.347 1.00 91.38 173 ASP A C 1
ATOM 1331 O O . ASP A 1 173 ? -6.659 -4.384 10.929 1.00 91.38 173 ASP A O 1
ATOM 1335 N N . ILE A 1 174 ? -4.506 -3.916 10.513 1.00 89.44 174 ILE A N 1
ATOM 1336 C CA . ILE A 1 174 ? -4.655 -3.904 9.047 1.00 89.44 174 ILE A CA 1
ATOM 1337 C C . ILE A 1 174 ? -4.998 -5.311 8.538 1.00 89.44 174 ILE A C 1
ATOM 1339 O O . ILE A 1 174 ? -5.905 -5.463 7.719 1.00 89.44 174 ILE A O 1
ATOM 1343 N N . GLN A 1 175 ? -4.334 -6.352 9.046 1.00 89.88 175 GLN A N 1
ATOM 1344 C CA . GLN A 1 175 ? -4.674 -7.749 8.749 1.00 89.88 175 GLN A CA 1
ATOM 1345 C C . GLN A 1 175 ? -6.127 -8.066 9.126 1.00 89.88 175 GLN A C 1
ATOM 1347 O O . GLN A 1 175 ? -6.861 -8.627 8.314 1.00 89.88 175 GLN A O 1
ATOM 1352 N N . GLN A 1 176 ? -6.581 -7.656 10.313 1.00 89.25 176 GLN A N 1
ATOM 1353 C CA . GLN A 1 176 ? -7.965 -7.865 10.740 1.00 89.25 176 GLN A CA 1
ATOM 1354 C C . GLN A 1 176 ? -8.974 -7.097 9.868 1.00 89.25 176 GLN A C 1
ATOM 1356 O O . GLN A 1 176 ? -9.995 -7.665 9.485 1.00 89.25 176 GLN A O 1
ATOM 1361 N N . LEU A 1 177 ? -8.693 -5.831 9.542 1.00 85.56 177 LEU A N 1
ATOM 1362 C CA . LEU A 1 177 ? -9.553 -4.979 8.711 1.00 85.56 177 LEU A CA 1
ATOM 1363 C C . LEU A 1 177 ? -9.700 -5.503 7.281 1.00 85.56 177 LEU A C 1
ATOM 1365 O O . LEU A 1 177 ? -10.772 -5.407 6.691 1.00 85.56 177 LEU A O 1
ATOM 1369 N N . THR A 1 178 ? -8.618 -6.030 6.714 1.00 84.38 178 THR A N 1
ATOM 1370 C CA . THR A 1 178 ? -8.567 -6.438 5.303 1.00 84.38 178 THR A CA 1
ATOM 1371 C C . THR A 1 178 ? -8.870 -7.920 5.094 1.00 84.38 178 THR A C 1
ATOM 1373 O O . THR A 1 178 ? -9.245 -8.319 3.992 1.00 84.38 178 THR A O 1
ATOM 1376 N N . GLY A 1 179 ? -8.687 -8.746 6.128 1.00 86.00 179 GLY A N 1
ATOM 1377 C CA . GLY A 1 179 ? -8.722 -10.205 6.030 1.00 86.00 179 GLY A CA 1
ATOM 1378 C C . GLY A 1 179 ? -7.528 -10.811 5.280 1.00 86.00 179 GLY A C 1
ATOM 1379 O O . GLY A 1 179 ? -7.558 -12.001 4.968 1.00 86.00 179 GLY A O 1
ATOM 1380 N N . LEU A 1 180 ? -6.496 -10.020 4.962 1.00 85.88 180 LEU A N 1
ATOM 1381 C CA . LEU A 1 180 ? -5.277 -10.496 4.303 1.00 85.88 180 LEU A CA 1
ATOM 1382 C C . LEU A 1 180 ? -4.360 -11.202 5.305 1.00 85.88 180 LEU A C 1
ATOM 1384 O O . LEU A 1 180 ? -4.214 -10.761 6.441 1.00 85.88 180 LEU A O 1
ATOM 1388 N N . THR A 1 181 ? -3.681 -12.262 4.869 1.00 90.06 181 THR A N 1
ATOM 1389 C CA . THR A 1 181 ? -2.625 -12.905 5.661 1.00 90.06 181 THR A CA 1
ATOM 1390 C C . THR A 1 181 ? -1.324 -12.112 5.525 1.00 90.06 181 THR A C 1
ATOM 1392 O O . THR A 1 181 ? -0.692 -12.130 4.471 1.00 90.06 181 THR A O 1
ATOM 1395 N N . LEU A 1 182 ? -0.928 -11.416 6.590 1.00 89.38 182 LEU A N 1
ATOM 1396 C CA . LEU A 1 182 ? 0.219 -10.502 6.667 1.00 89.38 182 LEU A CA 1
ATOM 1397 C C . LEU A 1 182 ? 1.197 -10.897 7.790 1.00 89.38 182 LEU A C 1
ATOM 1399 O O . LEU A 1 182 ? 1.977 -10.063 8.244 1.00 89.38 182 LEU A O 1
ATOM 1403 N N . ASP A 1 183 ? 1.187 -12.160 8.228 1.00 93.62 183 ASP A N 1
ATOM 1404 C CA . ASP A 1 183 ? 1.891 -12.638 9.429 1.00 93.62 183 ASP A CA 1
ATOM 1405 C C . ASP A 1 183 ? 3.381 -12.249 9.484 1.00 93.62 183 ASP A C 1
ATOM 1407 O O . ASP A 1 183 ? 3.893 -11.888 10.542 1.00 93.62 183 ASP A O 1
ATOM 1411 N N . ALA A 1 184 ? 4.084 -12.260 8.345 1.00 92.25 184 ALA A N 1
ATOM 1412 C CA . ALA A 1 184 ? 5.489 -11.846 8.278 1.00 92.25 184 ALA A CA 1
ATOM 1413 C C . ALA A 1 184 ? 5.690 -10.343 8.549 1.00 92.25 184 ALA A C 1
ATOM 1415 O O . ALA A 1 184 ? 6.685 -9.955 9.156 1.00 92.25 184 ALA A O 1
ATOM 1416 N N . LEU A 1 185 ? 4.746 -9.500 8.120 1.00 93.75 185 LEU A N 1
ATOM 1417 C CA . LEU A 1 185 ? 4.768 -8.057 8.373 1.00 93.75 185 LEU A CA 1
ATOM 1418 C C . LEU A 1 185 ? 4.311 -7.742 9.797 1.00 93.75 185 LEU A C 1
ATOM 1420 O O . LEU A 1 185 ? 4.864 -6.843 10.416 1.00 93.75 185 LEU A O 1
ATOM 1424 N N . VAL A 1 186 ? 3.366 -8.519 10.336 1.00 94.00 186 VAL A N 1
ATOM 1425 C CA . VAL A 1 186 ? 2.988 -8.459 11.757 1.00 94.00 186 VAL A CA 1
ATOM 1426 C C . VAL A 1 186 ? 4.193 -8.781 12.642 1.00 94.00 186 VAL A C 1
ATOM 1428 O O . VAL A 1 186 ? 4.457 -8.070 13.604 1.00 94.00 186 VAL A O 1
ATOM 1431 N N . ALA A 1 187 ? 4.964 -9.817 12.302 1.00 94.12 187 ALA A N 1
ATOM 1432 C CA . ALA A 1 187 ? 6.168 -10.188 13.046 1.00 94.12 187 ALA A CA 1
ATOM 1433 C C . ALA A 1 187 ? 7.291 -9.135 12.963 1.00 94.12 187 ALA A C 1
ATOM 1435 O O . ALA A 1 187 ? 8.144 -9.088 13.846 1.00 94.12 187 ALA A O 1
ATOM 1436 N N . ALA A 1 188 ? 7.291 -8.310 11.914 1.00 94.31 188 ALA A N 1
ATOM 1437 C CA . ALA A 1 188 ? 8.268 -7.250 11.680 1.00 94.31 188 ALA A CA 1
ATOM 1438 C C . ALA A 1 188 ? 7.787 -5.859 12.136 1.00 94.31 188 ALA A C 1
ATOM 1440 O O . ALA A 1 188 ? 8.493 -4.870 11.922 1.00 94.31 188 ALA A O 1
ATOM 1441 N N . ASP A 1 189 ? 6.590 -5.761 12.717 1.00 94.44 189 ASP A N 1
ATOM 1442 C CA . ASP A 1 189 ? 5.965 -4.485 13.048 1.00 94.44 189 ASP A CA 1
ATOM 1443 C C . ASP A 1 189 ? 6.785 -3.708 14.089 1.00 94.44 189 ASP A C 1
ATOM 1445 O O . ASP A 1 189 ? 7.226 -4.232 15.118 1.00 94.44 189 ASP A O 1
ATOM 1449 N N . ARG A 1 190 ? 7.012 -2.430 13.795 1.00 94.56 190 ARG A N 1
ATOM 1450 C CA . ARG A 1 190 ? 7.736 -1.496 14.650 1.00 94.56 190 ARG A CA 1
ATOM 1451 C C . ARG A 1 190 ? 6.823 -0.745 15.610 1.00 94.56 190 ARG A C 1
ATOM 1453 O O . ARG A 1 190 ? 7.337 -0.182 16.579 1.00 94.56 190 ARG A O 1
ATOM 1460 N N . TYR A 1 191 ? 5.507 -0.777 15.390 1.00 92.12 191 TYR A N 1
ATOM 1461 C CA . TYR A 1 191 ? 4.551 -0.023 16.187 1.00 92.12 191 TYR A CA 1
ATOM 1462 C C . TYR A 1 191 ? 4.592 -0.411 17.671 1.00 92.12 191 TYR A C 1
ATOM 1464 O O . TYR A 1 191 ? 4.463 -1.578 18.045 1.00 92.12 191 TYR A O 1
ATOM 1472 N N . GLN A 1 192 ? 4.738 0.591 18.539 1.00 85.19 192 GLN A N 1
ATOM 1473 C CA . GLN A 1 192 ? 4.711 0.422 19.990 1.00 85.19 192 GLN A CA 1
ATOM 1474 C C . GLN A 1 192 ? 3.516 1.181 20.573 1.00 85.19 192 GLN A C 1
ATOM 1476 O O . GLN A 1 192 ? 3.592 2.398 20.763 1.00 85.19 192 GLN A O 1
ATOM 1481 N N . PRO A 1 193 ? 2.396 0.496 20.868 1.00 76.88 193 PRO A N 1
ATOM 1482 C CA . PRO A 1 193 ? 1.241 1.161 21.444 1.00 76.88 193 PRO A CA 1
ATOM 1483 C C . PRO A 1 193 ? 1.579 1.696 22.837 1.00 76.88 193 PRO A C 1
ATOM 1485 O O . PRO A 1 193 ? 2.135 0.991 23.683 1.00 76.88 193 PRO A O 1
ATOM 1488 N N . SER A 1 194 ? 1.186 2.940 23.104 1.00 68.69 194 SER A N 1
ATOM 1489 C CA . SER A 1 194 ? 1.145 3.441 24.477 1.00 68.69 194 SER A CA 1
ATOM 1490 C C . SER A 1 194 ? 0.060 2.674 25.246 1.00 68.69 194 SER A C 1
ATOM 1492 O O . SER A 1 194 ? -1.033 2.489 24.705 1.00 68.69 194 SER A O 1
ATOM 1494 N N . PRO A 1 195 ? 0.305 2.238 26.494 1.00 59.25 195 PRO A N 1
ATOM 1495 C CA . PRO A 1 195 ? -0.725 1.579 27.283 1.00 59.25 195 PRO A CA 1
ATOM 1496 C C . PRO A 1 195 ? -1.915 2.525 27.478 1.00 59.25 195 PRO A C 1
ATOM 1498 O O . PRO A 1 195 ? -1.788 3.580 28.100 1.00 59.25 195 PRO A O 1
ATOM 1501 N N . VAL A 1 196 ? -3.072 2.149 26.935 1.00 59.34 196 VAL A N 1
ATOM 1502 C CA . VAL A 1 196 ? -4.329 2.879 27.133 1.00 59.34 196 VAL A CA 1
ATOM 1503 C C . VAL A 1 196 ? -4.795 2.607 28.562 1.00 59.34 196 VAL A C 1
ATOM 1505 O O . VAL A 1 196 ? -4.944 1.451 28.952 1.00 59.34 196 VAL A O 1
ATOM 1508 N N . SER A 1 197 ? -4.985 3.657 29.366 1.00 51.88 197 SER A N 1
ATOM 1509 C CA . SER A 1 197 ? -5.355 3.512 30.784 1.00 51.88 197 SER A CA 1
ATOM 1510 C C . SER A 1 197 ? -6.784 3.001 30.999 1.00 51.88 197 SER A C 1
ATOM 1512 O O . SER A 1 197 ? -7.058 2.410 32.040 1.00 51.88 197 SER A O 1
ATOM 1514 N N . ASP A 1 198 ? -7.664 3.134 30.005 1.00 47.56 198 ASP A N 1
ATOM 1515 C CA . ASP A 1 198 ? -9.091 2.885 30.182 1.00 47.56 198 ASP A CA 1
ATOM 1516 C C . ASP A 1 198 ? -9.576 1.833 29.175 1.00 47.56 198 ASP A C 1
ATOM 1518 O O . ASP A 1 198 ? -9.699 2.093 27.978 1.00 47.56 198 ASP A O 1
ATOM 1522 N N . GLY A 1 199 ? -9.848 0.619 29.667 1.00 49.91 199 GLY A N 1
ATOM 1523 C CA . GLY A 1 199 ? -10.273 -0.566 28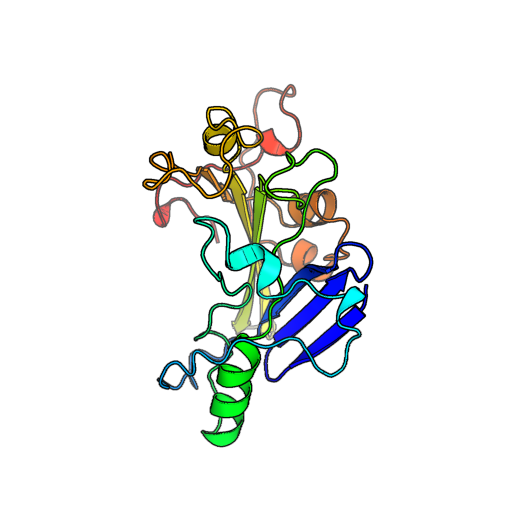.905 1.00 49.91 199 GLY A CA 1
ATOM 1524 C C . GLY A 1 199 ? -11.660 -0.482 28.247 1.00 49.91 199 GLY A C 1
ATOM 1525 O O . GLY A 1 199 ? -12.396 -1.465 28.247 1.00 49.91 199 GLY A O 1
ATOM 1526 N N . GLN A 1 200 ? -12.037 0.681 27.712 1.00 48.84 200 GLN A N 1
ATOM 1527 C CA . GLN A 1 200 ? -13.284 0.927 26.978 1.00 48.84 200 GLN A CA 1
ATOM 1528 C C . GLN A 1 200 ? -13.085 1.233 25.489 1.00 48.84 200 GLN A C 1
ATOM 1530 O O . GLN A 1 200 ? -14.055 1.477 24.774 1.00 48.84 200 GLN A O 1
ATOM 1535 N N . GLY A 1 201 ? -11.855 1.222 24.989 1.00 54.88 201 GLY A N 1
ATOM 1536 C CA . GLY A 1 201 ? -11.610 1.498 23.584 1.00 54.88 201 GLY A CA 1
ATOM 1537 C C . GLY A 1 201 ? -11.613 0.220 22.736 1.00 54.88 201 GLY A C 1
ATOM 1538 O O . GLY A 1 201 ? -10.904 -0.732 23.047 1.00 54.88 201 GLY A O 1
ATOM 1539 N N . GLY A 1 202 ? -12.404 0.196 21.656 1.00 68.94 202 GLY A N 1
ATOM 1540 C CA . GLY A 1 202 ? -12.325 -0.852 20.625 1.00 68.94 202 GLY A CA 1
ATOM 1541 C C . GLY A 1 202 ? -10.977 -0.848 19.886 1.00 68.94 202 GLY A C 1
ATOM 1542 O O . GLY A 1 202 ? -10.057 -0.150 20.286 1.00 68.94 202 GLY A O 1
ATOM 1543 N N . MET A 1 203 ? -10.857 -1.568 18.766 1.00 75.19 203 MET A N 1
ATOM 1544 C CA . MET A 1 203 ? -9.609 -1.687 17.976 1.00 75.19 203 MET A CA 1
ATOM 1545 C C . MET A 1 203 ? -8.845 -0.358 17.776 1.00 75.19 203 MET A C 1
ATOM 1547 O O . MET A 1 203 ? -7.631 -0.306 17.898 1.00 75.19 203 MET A O 1
ATOM 1551 N N . ARG A 1 204 ? -9.562 0.756 17.582 1.00 81.81 204 ARG A N 1
ATOM 1552 C CA . ARG A 1 204 ? -8.975 2.091 17.374 1.00 81.81 204 ARG A CA 1
ATOM 1553 C C . ARG A 1 204 ? -8.362 2.751 18.616 1.00 81.81 204 ARG A C 1
ATOM 1555 O O . ARG A 1 204 ? -7.758 3.808 18.496 1.00 81.81 204 ARG A O 1
ATOM 1562 N N . ALA A 1 205 ? -8.519 2.178 19.806 1.00 81.88 205 ALA A N 1
ATOM 1563 C CA . ALA A 1 205 ? -8.043 2.765 21.063 1.00 81.88 205 ALA A CA 1
ATOM 1564 C C . ALA A 1 205 ? -6.527 2.905 21.126 1.00 81.88 205 ALA A C 1
ATOM 1566 O O . ALA A 1 205 ? -6.001 3.808 21.768 1.00 81.88 205 ALA A O 1
ATOM 1567 N N . ILE A 1 206 ? -5.846 1.965 20.478 1.00 85.56 206 ILE A N 1
ATOM 1568 C CA . ILE A 1 206 ? -4.393 1.881 20.444 1.00 85.56 206 ILE A CA 1
ATOM 1569 C C . ILE A 1 206 ? -3.815 2.551 19.202 1.00 85.56 206 ILE A C 1
ATOM 1571 O O . ILE A 1 206 ? -2.607 2.484 19.015 1.00 85.56 206 ILE A O 1
ATOM 1575 N N . TRP A 1 207 ? -4.639 3.164 18.346 1.00 90.44 207 TRP A N 1
ATOM 1576 C CA . TRP A 1 207 ? -4.181 3.865 17.148 1.00 90.44 207 TRP A CA 1
ATOM 1577 C C . TRP A 1 207 ? -3.665 5.247 17.517 1.00 90.44 207 TRP A C 1
ATOM 1579 O O . TRP A 1 207 ? -4.285 5.973 18.297 1.00 90.44 207 TRP A O 1
ATOM 1589 N N . ARG A 1 208 ? -2.547 5.643 16.914 1.00 90.00 208 ARG A N 1
ATOM 1590 C CA . ARG A 1 208 ? -1.973 6.968 17.115 1.00 90.00 208 ARG A CA 1
ATOM 1591 C C . ARG A 1 208 ? -2.339 7.869 15.957 1.00 90.00 208 ARG A C 1
ATOM 1593 O O . ARG A 1 208 ? -1.893 7.638 14.842 1.00 90.00 208 ARG A O 1
ATOM 1600 N N . GLN A 1 209 ? -3.091 8.928 16.227 1.00 90.75 209 GLN A N 1
ATOM 1601 C CA . GLN A 1 209 ? -3.314 9.974 15.235 1.00 90.75 209 GLN A CA 1
ATOM 1602 C C . GLN A 1 209 ? -2.000 10.710 14.930 1.00 90.75 209 GLN A C 1
ATOM 1604 O O . GLN A 1 209 ? -1.290 11.120 15.847 1.00 90.75 209 GLN A O 1
ATOM 1609 N N . LEU A 1 210 ? -1.707 10.893 13.644 1.00 87.25 210 LEU A N 1
ATOM 1610 C CA . LEU A 1 210 ? -0.557 11.632 13.136 1.00 87.25 210 LEU A CA 1
ATOM 1611 C C . LEU A 1 210 ? -1.022 13.007 12.646 1.00 87.25 210 LEU A C 1
ATOM 1613 O O . LEU A 1 210 ? -1.832 13.103 11.723 1.00 87.25 210 LEU A O 1
ATOM 1617 N N . ALA A 1 211 ? -0.497 14.071 13.247 1.00 85.94 211 ALA A N 1
ATOM 1618 C CA . ALA A 1 211 ? -0.671 15.443 12.775 1.00 85.94 211 ALA A CA 1
ATOM 1619 C C . ALA A 1 211 ? 0.515 15.901 11.907 1.00 85.94 211 ALA A C 1
ATOM 1621 O O . ALA A 1 211 ? 0.376 16.803 11.083 1.00 85.94 211 ALA A O 1
ATOM 1622 N N . GLN A 1 212 ? 1.682 15.279 12.085 1.00 85.12 212 GLN A N 1
ATOM 1623 C CA . GLN A 1 212 ? 2.933 15.620 11.411 1.00 85.12 212 GLN A CA 1
ATOM 1624 C C . GLN A 1 212 ? 3.867 14.404 11.324 1.00 85.12 212 GLN A C 1
ATOM 1626 O O . GLN A 1 212 ? 3.707 13.410 12.027 1.00 85.12 212 GLN A O 1
ATOM 1631 N N . LEU A 1 213 ? 4.893 14.498 10.472 1.00 83.12 213 LEU A N 1
ATOM 1632 C CA . LEU A 1 213 ? 5.830 13.396 10.225 1.00 83.12 213 LEU A CA 1
ATOM 1633 C C . LEU A 1 213 ? 6.579 12.934 11.489 1.00 83.12 213 LEU A C 1
ATOM 1635 O O . LEU A 1 213 ? 6.878 11.753 11.622 1.00 83.12 213 LEU A O 1
ATOM 1639 N N . SER A 1 214 ? 6.877 13.848 12.418 1.00 86.56 214 SER A N 1
ATOM 1640 C CA . SER A 1 214 ? 7.600 13.531 13.658 1.00 86.56 214 SER A CA 1
ATOM 1641 C C . SER A 1 214 ? 6.792 12.710 14.665 1.00 86.56 214 SER A C 1
ATOM 1643 O O . SER A 1 214 ? 7.348 12.308 15.683 1.00 86.56 214 SER A O 1
ATOM 1645 N N . ASP A 1 215 ? 5.499 12.490 14.419 1.00 85.81 215 ASP A N 1
ATOM 1646 C CA . ASP A 1 215 ? 4.641 11.716 15.319 1.00 85.81 215 ASP A CA 1
ATOM 1647 C C . ASP A 1 215 ? 4.833 10.191 15.150 1.00 85.81 215 ASP A C 1
ATOM 1649 O O . ASP A 1 215 ? 4.455 9.434 16.051 1.00 85.81 215 ASP A O 1
ATOM 1653 N N . ILE A 1 216 ? 5.433 9.762 14.025 1.00 85.62 216 ILE A N 1
ATOM 1654 C CA . ILE A 1 216 ? 5.706 8.359 13.659 1.00 85.62 216 ILE A CA 1
ATOM 1655 C C . ILE A 1 216 ? 6.758 7.748 14.596 1.00 85.62 216 ILE A C 1
ATOM 1657 O O . ILE A 1 216 ? 7.781 8.379 14.883 1.00 85.62 216 ILE A O 1
ATOM 1661 N N . GLN A 1 217 ? 6.549 6.500 15.025 1.00 82.00 217 GLN A N 1
ATOM 1662 C CA . GLN A 1 217 ? 7.499 5.751 15.854 1.00 82.00 217 GLN A CA 1
ATOM 1663 C C . GLN A 1 217 ? 8.056 4.522 15.130 1.00 82.00 217 GLN A C 1
ATOM 1665 O O . GLN A 1 217 ? 7.379 3.505 15.021 1.00 82.00 217 GLN A O 1
ATOM 1670 N N . LEU A 1 218 ? 9.322 4.592 14.698 1.00 79.69 218 LEU A N 1
ATOM 1671 C CA . LEU A 1 218 ? 10.047 3.486 14.048 1.00 79.69 218 LEU A CA 1
ATOM 1672 C C . LEU A 1 218 ? 11.187 2.956 14.930 1.00 79.69 218 LEU A C 1
ATOM 1674 O O . LEU A 1 218 ? 11.948 3.799 15.454 1.00 79.69 218 LEU A O 1
#

Foldseek 3Di:
DDWDDFQQKIFQADQVQQATLAMDGAADPVFFDDDDQPLDADADPVDDPSSHDGCLVVVQAPDDQDQRPDLRRSQGDDNVSNVRSNVVSRHRHHDDDDPPFPDAPNHGDHQKDKDKDWDWDQDPPPGIAIAIWIKMKGQPVQVPPDPRVPPTSPPPDPDPRDDIWMWTAQVVVVCVVSVDDPVVNNVRYQDDFDDQPDPPDDRCSRIGIDPDPVSDGD

Secondary structure (DSSP, 8-state):
-EEEEETTEEEEEETTTTEEEEEEE---GGGB---------B--TTS-GGGS--GGGTTTSS-----SS-TTTT-BSSHHHHHHHHHHTTB-------TTSPEETTEE--SEEEEEEEEEEEETTTEEEEEEEEEEEE-HHHHHSS-TTT--TT-SSPPPPPPPEEEEE-HHHHHHHH----HHHHHTB---PPPPSSTT--GGGGPEEESSGGG---

pLDDT: mean 78.26, std 15.34, range [42.16, 96.94]

Sequence (218 aa):
MRELDYVHFTVLLDPVRRLAAATAVIVDGARLLDLDRADDWHLDPRMPSAEQTGEEVSARNDLDRGHLVRRRDPVWGDPATARLANEATFVFTGPVFDPADPPYSGIRIPRLFWKIAAWITAGVSSGPELSAAGFVLDQSAQLADIDLESTRADVADPPPLGGFTTFEVPVADIQQLTGLTLDALVAADRYQPSPVSDGQGGMRAIWRQLAQLSDIQL